Protein AF-A0A2T2W0K8-F1 (afdb_monomer_lite)

Structure (mmCIF, N/CA/C/O backbone):
data_AF-A0A2T2W0K8-F1
#
_entry.id   AF-A0A2T2W0K8-F1
#
loop_
_atom_site.group_PDB
_atom_site.id
_atom_site.type_symbol
_atom_site.label_atom_id
_atom_site.label_alt_id
_atom_site.label_comp_id
_atom_site.label_asym_id
_atom_site.label_entity_id
_atom_site.label_seq_id
_atom_site.pdbx_PDB_ins_code
_atom_site.Cartn_x
_atom_site.Cartn_y
_atom_site.Cartn_z
_atom_site.occupancy
_atom_site.B_iso_or_equiv
_atom_site.auth_seq_id
_atom_site.auth_comp_id
_atom_site.auth_asym_id
_atom_site.auth_atom_id
_atom_site.pdbx_PDB_model_num
ATOM 1 N N . VAL A 1 1 ? -4.460 -2.457 -20.110 1.00 76.12 1 VAL A N 1
ATOM 2 C CA . VAL A 1 1 ? -5.382 -1.630 -20.924 1.00 76.12 1 VAL A CA 1
ATOM 3 C C . VAL A 1 1 ? -5.832 -0.444 -20.090 1.00 76.12 1 VAL A C 1
ATOM 5 O O . VAL A 1 1 ? -6.331 -0.658 -18.988 1.00 76.12 1 VAL A O 1
ATOM 8 N N . SER A 1 2 ? -5.604 0.774 -20.576 1.00 80.62 2 SER A N 1
ATOM 9 C CA . SER A 1 2 ? -6.011 2.008 -19.899 1.00 80.62 2 SER A CA 1
ATOM 10 C C . SER A 1 2 ? -7.105 2.699 -20.712 1.00 80.62 2 SER A C 1
ATOM 12 O O . SER A 1 2 ? -6.987 2.799 -21.933 1.00 80.62 2 SER A O 1
ATOM 14 N N . LEU A 1 3 ? -8.179 3.135 -20.053 1.00 77.38 3 LEU A N 1
ATOM 15 C CA . LEU A 1 3 ? -9.328 3.759 -20.712 1.00 77.38 3 LEU A CA 1
ATOM 16 C C . LEU A 1 3 ? -8.949 5.098 -21.348 1.00 77.38 3 LEU A C 1
ATOM 18 O O . LEU A 1 3 ? -9.445 5.407 -22.427 1.00 77.38 3 LEU A O 1
ATOM 22 N N . ILE A 1 4 ? -8.034 5.859 -20.738 1.00 84.06 4 ILE A N 1
ATOM 23 C CA . ILE A 1 4 ? -7.528 7.102 -21.337 1.00 84.06 4 ILE A CA 1
ATOM 24 C C . ILE A 1 4 ? -6.695 6.833 -22.595 1.00 84.06 4 ILE A C 1
ATOM 26 O O . ILE A 1 4 ? -6.735 7.616 -23.534 1.00 84.06 4 ILE A O 1
ATOM 30 N N . ALA A 1 5 ? -5.982 5.706 -22.653 1.00 82.38 5 ALA A N 1
ATOM 31 C CA . ALA A 1 5 ? -5.220 5.330 -23.842 1.00 82.38 5 ALA A CA 1
ATOM 32 C C . ALA A 1 5 ? -6.137 4.887 -24.994 1.00 82.38 5 ALA A C 1
ATOM 34 O O . ALA A 1 5 ? -5.804 5.098 -26.154 1.00 82.38 5 ALA A O 1
ATOM 35 N N . LEU A 1 6 ? -7.292 4.289 -24.679 1.00 84.38 6 LEU A N 1
ATOM 36 C CA . LEU A 1 6 ? -8.265 3.845 -25.679 1.00 84.38 6 LEU A CA 1
ATOM 37 C C . LEU A 1 6 ? -9.185 4.972 -26.161 1.00 84.38 6 LEU A C 1
ATOM 39 O O . LEU A 1 6 ? -9.451 5.072 -27.354 1.00 84.38 6 LEU A O 1
ATOM 43 N N . TRP A 1 7 ? -9.697 5.793 -25.240 1.00 84.00 7 TRP A N 1
ATOM 44 C CA . TRP A 1 7 ? -10.782 6.754 -25.494 1.00 84.00 7 TRP A CA 1
ATOM 45 C C . TRP A 1 7 ? -10.419 8.201 -25.126 1.00 84.00 7 TRP A C 1
ATOM 47 O O . TRP A 1 7 ? -11.298 9.063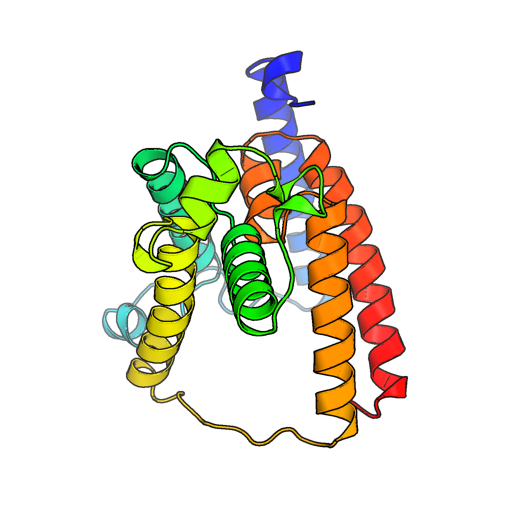 -25.044 1.00 84.00 7 TRP A O 1
ATOM 57 N N . GLY A 1 8 ? -9.139 8.487 -24.873 1.00 89.12 8 GLY A N 1
ATOM 58 C CA . GLY A 1 8 ? -8.662 9.820 -24.510 1.00 89.12 8 GLY A CA 1
ATOM 59 C C . GLY A 1 8 ? -9.388 10.381 -23.286 1.00 89.12 8 GLY A C 1
ATOM 60 O O . GLY A 1 8 ? -9.728 9.667 -22.338 1.00 89.12 8 GLY A O 1
ATOM 61 N N . TRP A 1 9 ? -9.703 11.674 -23.334 1.00 87.75 9 TRP A N 1
ATOM 62 C CA . TRP A 1 9 ? -10.477 12.356 -22.294 1.00 87.75 9 TRP A CA 1
ATOM 63 C C . TRP A 1 9 ? -11.878 11.767 -22.079 1.00 87.75 9 TRP A C 1
ATOM 65 O O . TRP A 1 9 ? -12.399 11.858 -20.970 1.00 87.75 9 TRP A O 1
ATOM 75 N N . GLY A 1 10 ? -12.462 11.105 -23.085 1.00 87.19 10 GLY A N 1
ATOM 76 C CA . GLY A 1 10 ? -13.730 10.387 -22.940 1.00 87.19 10 GLY A CA 1
ATOM 77 C C . GLY A 1 10 ? -13.626 9.214 -21.961 1.00 87.19 10 GLY A C 1
ATOM 78 O O . GLY A 1 10 ? -14.511 9.023 -21.129 1.00 87.19 10 GLY A O 1
ATOM 79 N N . GLY A 1 11 ? -12.505 8.485 -21.981 1.00 85.88 11 GLY A N 1
ATOM 80 C CA . GLY A 1 11 ? -12.226 7.416 -21.018 1.00 85.88 11 GLY A CA 1
ATOM 81 C C . GLY A 1 11 ? -12.035 7.938 -19.591 1.00 85.88 11 GLY A C 1
ATOM 82 O O . GLY A 1 11 ? -12.551 7.351 -18.639 1.00 85.88 11 GLY A O 1
ATOM 83 N N . ALA A 1 12 ? -11.357 9.079 -19.441 1.00 86.69 12 ALA A N 1
ATOM 84 C CA . ALA A 1 12 ? -11.200 9.741 -18.146 1.00 86.69 12 ALA A CA 1
ATOM 85 C C . ALA A 1 12 ? -12.543 10.256 -17.594 1.00 86.69 12 ALA A C 1
ATOM 87 O O . ALA A 1 12 ? -12.863 10.014 -16.430 1.00 86.69 12 ALA A O 1
ATOM 88 N N . ALA A 1 13 ? -13.358 10.905 -18.432 1.00 89.56 13 ALA A N 1
ATOM 89 C CA . ALA A 1 13 ? -14.683 11.394 -18.054 1.00 89.56 13 ALA A CA 1
ATOM 90 C C . ALA A 1 13 ? -15.626 10.247 -17.664 1.00 89.56 13 ALA A C 1
ATOM 92 O O . ALA A 1 13 ? -16.308 10.341 -16.644 1.00 89.56 13 ALA A O 1
ATOM 93 N N . LEU A 1 14 ? -15.614 9.141 -18.418 1.00 89.94 14 LEU A N 1
ATOM 94 C CA . LEU A 1 14 ? -16.372 7.938 -18.077 1.00 89.94 14 LEU A CA 1
ATOM 95 C C . LEU A 1 14 ? -15.977 7.411 -16.698 1.00 89.94 14 LEU A C 1
ATOM 97 O O . LEU A 1 14 ? -16.847 7.122 -15.879 1.00 89.94 14 LEU A O 1
ATOM 101 N N . GLN A 1 15 ? -14.677 7.312 -16.420 1.00 91.31 15 GLN A N 1
ATOM 102 C CA . GLN A 1 15 ? -14.221 6.840 -15.122 1.00 91.31 15 GLN A CA 1
ATOM 103 C C . GLN A 1 15 ? -14.644 7.775 -13.985 1.00 91.31 15 GLN A C 1
ATOM 105 O O . GLN A 1 15 ? -15.113 7.298 -12.953 1.00 91.31 15 GLN A O 1
ATOM 110 N N . LEU A 1 16 ? -14.485 9.089 -14.152 1.00 90.50 16 LEU A N 1
ATOM 111 C CA . LEU A 1 16 ? -14.917 10.060 -13.145 1.00 90.50 16 LEU A CA 1
ATOM 112 C C . LEU A 1 16 ? -16.431 9.988 -12.916 1.00 90.50 16 LEU A C 1
ATOM 114 O O . LEU A 1 16 ? -16.875 10.026 -11.770 1.00 90.50 16 LEU A O 1
ATOM 118 N N . GLY A 1 17 ? -17.212 9.810 -13.984 1.00 92.56 17 GLY A N 1
ATOM 119 C CA . GLY A 1 17 ? -18.652 9.573 -13.907 1.00 92.56 17 GLY A CA 1
ATOM 120 C C . GLY A 1 17 ? -18.991 8.299 -13.132 1.00 92.56 17 GLY A C 1
ATOM 121 O O . GLY A 1 17 ? -19.810 8.343 -12.218 1.00 92.56 17 GLY A O 1
ATOM 122 N N . LEU A 1 18 ? -18.320 7.182 -13.429 1.00 92.00 18 LEU A N 1
ATOM 123 C CA . LEU A 1 18 ? -18.493 5.914 -12.711 1.00 92.00 18 LEU A CA 1
ATOM 124 C C . LEU A 1 18 ? -18.132 6.040 -11.227 1.00 92.00 18 LEU A C 1
ATOM 126 O O . LEU A 1 18 ? -18.903 5.602 -10.376 1.00 92.00 18 LEU A O 1
ATOM 130 N N . LEU A 1 19 ? -17.003 6.672 -10.900 1.00 91.62 19 LEU A N 1
ATOM 131 C CA . LEU A 1 19 ? -16.598 6.928 -9.515 1.00 91.62 19 LEU A CA 1
ATOM 132 C C . LEU A 1 19 ? -17.596 7.839 -8.793 1.00 91.62 19 LEU A C 1
ATOM 134 O O . LEU A 1 19 ? -17.932 7.575 -7.641 1.00 91.62 19 LEU A O 1
ATOM 138 N N . GLY A 1 20 ? -18.106 8.870 -9.469 1.00 92.50 20 GLY A N 1
ATOM 139 C CA . GLY A 1 20 ? -19.139 9.757 -8.937 1.00 92.50 20 GLY A CA 1
ATOM 140 C C . GLY A 1 20 ? -20.445 9.018 -8.648 1.00 92.50 20 GLY A C 1
ATOM 141 O O . GLY A 1 20 ? -20.999 9.151 -7.559 1.00 92.50 20 GLY A O 1
ATOM 142 N N . LEU A 1 21 ? -20.912 8.182 -9.580 1.00 94.50 21 LEU A N 1
ATOM 143 C CA . LEU A 1 21 ? -22.115 7.363 -9.409 1.00 94.50 21 LEU A CA 1
ATOM 144 C C . LEU A 1 21 ? -21.957 6.334 -8.287 1.00 94.50 21 LEU A C 1
ATOM 146 O O . LEU A 1 21 ? -22.847 6.212 -7.446 1.00 94.50 21 LEU A O 1
ATOM 150 N N . LEU A 1 22 ? -20.821 5.633 -8.237 1.00 92.50 22 LEU A N 1
ATOM 151 C CA . LEU A 1 22 ? -20.506 4.697 -7.157 1.00 92.50 22 LEU A CA 1
ATOM 152 C C . LEU A 1 22 ? -20.438 5.417 -5.810 1.00 92.50 22 LEU A C 1
ATOM 154 O O . LEU A 1 22 ? -21.045 4.960 -4.847 1.00 92.50 22 LEU A O 1
ATOM 158 N N . GLY A 1 23 ? -19.765 6.567 -5.747 1.00 89.81 23 GLY A N 1
ATOM 159 C CA . GLY A 1 23 ? -19.675 7.387 -4.541 1.00 89.81 23 GLY A CA 1
ATOM 160 C C . GLY A 1 23 ? -21.045 7.852 -4.047 1.00 89.81 23 GLY A C 1
ATOM 161 O O . GLY A 1 23 ? -21.354 7.699 -2.868 1.00 89.81 23 GLY A O 1
ATOM 162 N N . LEU A 1 24 ? -21.904 8.347 -4.943 1.00 91.00 24 LEU A N 1
ATOM 163 C CA . LEU A 1 24 ? -23.276 8.749 -4.614 1.00 91.00 24 LEU A CA 1
ATOM 164 C C . LEU A 1 24 ? -24.139 7.562 -4.175 1.00 91.00 24 LEU A C 1
ATOM 166 O O . LEU A 1 24 ? -24.915 7.688 -3.228 1.00 91.00 24 LEU A O 1
ATOM 170 N N . GLY A 1 25 ? -24.010 6.420 -4.852 1.00 92.69 25 GLY A N 1
ATOM 171 C CA . GLY A 1 25 ? -24.722 5.190 -4.513 1.00 92.69 25 GLY A CA 1
ATOM 172 C C . GLY A 1 25 ? -24.338 4.677 -3.128 1.00 92.69 25 GLY A C 1
ATOM 173 O O . GLY A 1 25 ? -25.214 4.451 -2.295 1.00 92.69 25 GLY A O 1
ATOM 174 N N . LEU A 1 26 ? -23.036 4.578 -2.851 1.00 90.44 26 LEU A N 1
ATOM 175 C CA . LEU A 1 26 ? -22.504 4.186 -1.544 1.00 90.44 26 LEU A CA 1
ATOM 176 C C . LEU A 1 26 ? -22.904 5.181 -0.452 1.00 90.44 26 LEU A C 1
ATOM 178 O O . LEU A 1 26 ? -23.312 4.767 0.629 1.00 90.44 26 LEU A O 1
ATOM 182 N N . TRP A 1 27 ? -22.858 6.483 -0.738 1.00 87.38 27 TRP A N 1
ATOM 183 C CA . TRP A 1 27 ? -23.280 7.516 0.206 1.00 87.38 27 TRP A CA 1
ATOM 184 C C . TRP A 1 27 ? -24.774 7.423 0.544 1.00 87.38 27 TRP A C 1
ATOM 186 O O . TRP A 1 27 ? -25.149 7.462 1.719 1.00 87.38 27 TRP A O 1
ATOM 196 N N . ARG A 1 28 ? -25.642 7.238 -0.458 1.00 90.75 28 ARG A N 1
ATOM 197 C CA . ARG A 1 28 ? -27.082 7.028 -0.233 1.00 90.75 28 ARG A CA 1
ATOM 198 C C . ARG A 1 28 ? -27.361 5.739 0.526 1.00 90.75 28 ARG A C 1
ATOM 200 O O . ARG A 1 28 ? -28.180 5.731 1.437 1.00 90.75 28 ARG A O 1
ATOM 207 N N . TRP A 1 29 ? -26.669 4.660 0.178 1.00 90.56 29 TRP A N 1
ATOM 208 C CA . TRP A 1 29 ? -26.843 3.383 0.856 1.00 90.56 29 TRP A CA 1
ATOM 209 C C . TRP A 1 29 ? -26.398 3.454 2.319 1.00 90.56 29 TRP A C 1
ATOM 211 O O . TRP A 1 29 ? -27.124 3.010 3.206 1.00 90.56 29 TRP A O 1
ATOM 221 N N . GLN A 1 30 ? -25.254 4.083 2.593 1.00 88.75 30 GLN A N 1
ATOM 222 C CA . GLN A 1 30 ? -24.761 4.258 3.954 1.00 88.75 30 GLN A CA 1
ATOM 223 C C . GLN A 1 30 ? -25.686 5.142 4.790 1.00 88.75 30 GLN A C 1
ATOM 225 O O . GLN A 1 30 ? -26.005 4.774 5.917 1.00 88.75 30 GLN A O 1
ATOM 230 N N . THR A 1 31 ? -26.157 6.263 4.238 1.00 86.75 31 THR A N 1
ATOM 231 C CA . THR A 1 31 ? -27.096 7.147 4.949 1.00 86.75 31 THR A CA 1
ATOM 232 C C . THR A 1 31 ? -28.439 6.474 5.218 1.00 86.75 31 THR A C 1
ATOM 234 O O . THR A 1 31 ? -29.026 6.714 6.270 1.00 86.75 31 THR A O 1
ATOM 237 N N . TYR A 1 32 ? -28.890 5.589 4.326 1.00 90.38 32 TYR A N 1
ATOM 238 C CA . TYR A 1 32 ? -30.106 4.802 4.513 1.00 90.38 32 TYR A CA 1
ATOM 239 C C . TYR A 1 32 ? -29.969 3.715 5.592 1.00 90.38 32 TYR A C 1
ATOM 241 O O . TYR A 1 32 ? -30.856 3.583 6.430 1.00 90.38 32 TYR A O 1
ATOM 249 N N . VAL A 1 33 ? -28.877 2.940 5.590 1.00 91.19 33 VAL A N 1
ATOM 250 C CA . VAL A 1 33 ? -28.709 1.794 6.509 1.00 91.19 33 VAL A CA 1
ATOM 251 C C . VAL A 1 33 ? -28.166 2.211 7.877 1.00 91.19 33 VAL A C 1
ATOM 253 O O . VAL A 1 33 ? -28.616 1.702 8.899 1.00 91.19 33 VAL A O 1
ATOM 256 N N . TRP A 1 34 ? -27.188 3.118 7.902 1.00 84.62 34 TRP A N 1
ATOM 257 C CA . TRP A 1 34 ? -26.390 3.436 9.093 1.00 84.62 34 TRP A CA 1
ATOM 258 C C . TRP A 1 34 ? -26.514 4.898 9.539 1.00 84.62 34 TRP A C 1
ATOM 260 O O . TRP A 1 34 ? -25.913 5.287 10.540 1.00 84.62 34 TRP A O 1
ATOM 270 N N . GLY A 1 35 ? -27.279 5.719 8.814 1.00 84.88 35 GLY A N 1
ATOM 271 C CA . GLY A 1 35 ? -27.368 7.156 9.058 1.00 84.88 35 GLY A CA 1
ATOM 272 C C . GLY A 1 35 ? -26.157 7.942 8.538 1.00 84.88 35 GLY A C 1
ATOM 273 O O . GLY A 1 35 ? -25.272 7.419 7.857 1.00 84.88 35 GLY A O 1
ATOM 274 N N . MET A 1 36 ? -26.137 9.248 8.818 1.00 75.69 36 MET A N 1
ATOM 275 C CA . MET A 1 36 ? -25.072 10.147 8.359 1.00 75.69 36 MET A CA 1
ATOM 276 C C . MET A 1 36 ? -23.705 9.740 8.934 1.00 75.69 36 MET A C 1
ATOM 278 O O . MET A 1 36 ? -23.563 9.686 10.157 1.00 75.69 36 MET A O 1
ATOM 282 N N . PRO A 1 37 ? -22.677 9.516 8.092 1.00 70.31 37 PRO A N 1
ATOM 283 C CA . PRO A 1 37 ? -21.353 9.153 8.581 1.00 70.31 37 PRO A CA 1
ATOM 284 C C . PRO A 1 37 ? -20.750 10.295 9.404 1.00 70.31 37 PRO A C 1
ATOM 286 O O . PRO A 1 37 ? -20.620 11.426 8.925 1.00 70.31 37 PRO A O 1
ATOM 289 N N . SER A 1 38 ? -20.338 10.002 10.634 1.00 68.50 38 SER A N 1
ATOM 290 C CA . SER A 1 38 ? -19.564 10.940 11.441 1.00 68.50 38 SER A CA 1
ATOM 291 C C . SER A 1 38 ? -18.152 11.091 10.852 1.00 68.50 38 SER A C 1
ATOM 293 O O . SER A 1 38 ? -17.503 10.114 10.491 1.00 68.50 38 SER A O 1
ATOM 295 N N . GLY A 1 39 ? -17.660 12.328 10.718 1.00 69.25 39 GLY A N 1
ATOM 296 C CA . GLY A 1 39 ? -16.266 12.582 10.317 1.00 69.25 39 GLY A CA 1
ATOM 297 C C . GLY A 1 39 ? -15.970 12.737 8.817 1.00 69.25 39 GLY A C 1
ATOM 298 O O . GLY A 1 39 ? -14.799 12.836 8.452 1.00 69.25 39 GLY A O 1
ATOM 299 N N . LEU A 1 40 ? -16.985 12.812 7.944 1.00 70.19 40 LEU A N 1
ATOM 300 C CA . LEU A 1 40 ? -16.783 13.076 6.505 1.00 70.19 40 LEU A CA 1
ATOM 301 C C . LEU A 1 40 ? -16.094 14.421 6.246 1.00 70.19 40 LEU A C 1
ATOM 303 O O . LEU A 1 40 ? -15.082 14.483 5.554 1.00 70.19 40 LEU A O 1
ATOM 307 N N . ILE A 1 41 ? -16.644 15.488 6.824 1.00 68.75 41 ILE A N 1
ATOM 308 C CA . ILE A 1 41 ? -16.117 16.848 6.736 1.00 68.75 41 ILE A CA 1
ATOM 309 C C . ILE A 1 41 ? -16.062 17.380 8.164 1.00 68.75 41 ILE A C 1
ATOM 311 O O . ILE A 1 41 ? -17.077 17.766 8.741 1.00 68.75 41 ILE A O 1
ATOM 315 N N . GLN A 1 42 ? -14.871 17.360 8.755 1.00 71.44 42 GLN A N 1
ATOM 316 C CA . GLN A 1 42 ? -14.590 18.049 10.012 1.00 71.44 42 GLN A CA 1
ATOM 317 C C . GLN A 1 42 ? -13.743 19.274 9.695 1.00 71.44 42 GLN A C 1
ATOM 319 O O . GLN A 1 42 ? -12.794 19.186 8.916 1.00 71.44 42 GLN A O 1
ATOM 324 N N . ARG A 1 43 ? -14.087 20.425 10.282 1.00 71.88 43 ARG A N 1
ATOM 325 C CA . ARG A 1 43 ? -13.256 21.625 10.152 1.00 71.88 43 ARG A CA 1
ATOM 326 C C . ARG A 1 43 ? -11.952 21.381 10.916 1.00 71.88 43 ARG A C 1
ATOM 328 O O . ARG A 1 43 ? -12.019 21.180 12.131 1.00 71.88 43 ARG A O 1
ATOM 335 N N . PRO A 1 44 ? -10.787 21.381 10.245 1.00 71.44 44 PRO A N 1
ATOM 336 C CA . PRO A 1 44 ? -9.530 21.156 10.933 1.00 71.44 44 PRO A CA 1
ATOM 337 C C . PRO A 1 44 ? -9.290 22.304 11.917 1.00 71.44 44 PRO A C 1
ATOM 339 O O . PRO A 1 44 ? -9.292 23.478 11.559 1.00 71.44 44 PRO A O 1
ATOM 342 N N . THR A 1 45 ? -9.102 21.955 13.182 1.00 79.44 45 THR A N 1
ATOM 343 C CA . THR A 1 45 ? -8.559 22.847 14.212 1.00 79.44 45 THR A CA 1
ATOM 344 C C . THR A 1 45 ? -7.034 22.711 14.231 1.00 79.44 45 THR A C 1
ATOM 346 O O . THR A 1 45 ? -6.519 21.631 13.934 1.00 79.44 45 THR A O 1
ATOM 349 N N . TRP A 1 46 ? -6.297 23.742 14.662 1.00 76.94 46 TRP A N 1
ATOM 350 C CA . TRP A 1 46 ? -4.834 23.683 14.833 1.00 76.94 46 TRP A CA 1
ATOM 351 C C . TRP A 1 46 ? -4.362 22.442 15.601 1.00 76.94 46 TRP A C 1
ATOM 353 O O . TRP A 1 46 ? -3.412 21.788 15.192 1.00 76.94 46 TRP A O 1
ATOM 363 N N . ARG A 1 47 ? -5.079 22.051 16.664 1.00 76.06 47 ARG A N 1
ATOM 364 C CA . ARG A 1 47 ? -4.795 20.812 17.406 1.00 76.06 47 ARG A CA 1
ATOM 365 C C . ARG A 1 47 ? -5.073 19.548 16.586 1.00 76.06 47 ARG A C 1
ATOM 367 O O . ARG A 1 47 ? -4.275 18.624 16.619 1.00 76.06 47 ARG A O 1
ATOM 374 N N . SER A 1 48 ? -6.156 19.504 15.812 1.00 75.81 48 SER A N 1
ATOM 375 C CA . SER A 1 48 ? -6.498 18.319 15.006 1.00 75.81 48 SER A CA 1
ATOM 376 C C . SER A 1 48 ? -5.498 18.044 13.880 1.00 75.81 48 SER A C 1
ATOM 378 O O . SER A 1 48 ? -5.327 16.890 13.503 1.00 75.81 48 SER A O 1
ATOM 380 N N . LEU A 1 49 ? -4.794 19.074 13.385 1.00 75.12 49 LEU A N 1
ATOM 381 C CA . LEU A 1 49 ? -3.732 18.897 12.390 1.00 75.12 49 LEU A CA 1
ATOM 382 C C . LEU A 1 49 ? -2.583 18.041 12.938 1.00 75.12 49 LEU A C 1
ATOM 384 O O . LEU A 1 49 ? -2.065 17.205 12.209 1.00 75.12 49 LEU A O 1
ATOM 388 N N . PHE A 1 50 ? -2.237 18.194 14.219 1.00 76.00 50 PHE A N 1
ATOM 389 C CA . PHE A 1 50 ? -1.141 17.450 14.849 1.00 76.00 50 PHE A CA 1
ATOM 390 C C . PHE A 1 50 ? -1.595 16.181 15.584 1.00 76.00 50 PHE A C 1
ATOM 392 O O . PHE A 1 50 ? -0.876 15.189 15.570 1.00 76.00 50 PHE A O 1
ATOM 399 N N . TYR A 1 51 ? -2.777 16.193 16.209 1.00 75.12 51 TYR A N 1
ATOM 400 C CA . TYR A 1 51 ? -3.225 15.125 17.118 1.00 75.12 51 TYR A CA 1
ATOM 401 C C . TYR A 1 51 ? -4.375 14.261 16.573 1.00 75.12 51 TYR A C 1
ATOM 403 O O . TYR A 1 51 ? -4.714 13.245 17.175 1.00 75.12 51 TYR A O 1
ATOM 411 N N . GLY A 1 52 ? -4.983 14.634 15.443 1.00 72.81 52 GLY A N 1
ATOM 412 C CA . GLY A 1 52 ? -6.164 13.950 14.909 1.00 72.81 52 GLY A CA 1
ATOM 413 C C . GLY A 1 52 ? -7.448 14.183 15.728 1.00 72.81 52 GLY A C 1
ATOM 414 O O . GLY A 1 52 ? -7.448 14.984 16.667 1.00 72.81 52 GLY A O 1
ATOM 415 N N . PRO A 1 53 ? -8.566 13.518 15.372 1.00 74.12 53 PRO A N 1
ATOM 416 C CA . PRO A 1 53 ? -8.763 12.716 14.162 1.00 74.12 53 PRO A CA 1
ATOM 417 C C . PRO A 1 53 ? -8.884 13.599 12.909 1.00 74.12 53 PRO A C 1
ATOM 419 O O . PRO A 1 53 ? -9.435 14.697 12.953 1.00 74.12 53 PRO A O 1
ATOM 422 N N . TRP A 1 54 ? -8.345 13.130 11.782 1.00 81.75 54 TRP A N 1
ATOM 423 C CA . TRP A 1 54 ? -8.511 13.802 10.490 1.00 81.75 54 TRP A CA 1
ATOM 424 C C . TRP A 1 54 ? -9.812 13.356 9.826 1.00 81.75 54 TRP A C 1
ATOM 426 O O . TRP A 1 54 ? -10.227 12.205 9.965 1.00 81.75 54 TRP A O 1
ATOM 436 N N . SER A 1 55 ? -10.440 14.260 9.071 1.00 85.75 55 SER A N 1
ATOM 437 C CA . SER A 1 55 ? -11.609 13.902 8.267 1.00 85.75 55 SER A CA 1
ATOM 438 C C . SER A 1 55 ? -11.232 12.929 7.147 1.00 85.75 55 SER A C 1
ATOM 440 O O . SER A 1 55 ? -10.095 12.939 6.659 1.00 85.75 55 SER A O 1
ATOM 442 N N . LEU A 1 56 ? -12.196 12.123 6.692 1.00 83.81 56 LEU A N 1
ATOM 443 C CA . LEU A 1 56 ? -11.983 11.192 5.576 1.00 83.81 56 LEU A CA 1
ATOM 444 C C . LEU A 1 56 ? -11.512 11.918 4.308 1.00 83.81 56 LEU A C 1
ATOM 446 O O . LEU A 1 56 ? -10.624 11.433 3.609 1.00 83.81 56 LEU A O 1
ATOM 450 N N . VAL A 1 57 ? -12.058 13.110 4.047 1.00 85.94 57 VAL A N 1
ATOM 451 C CA . VAL A 1 57 ? -11.663 13.946 2.906 1.00 85.94 57 VAL A CA 1
ATOM 452 C C . VAL A 1 57 ? -10.214 14.411 3.045 1.00 85.94 57 VAL A C 1
ATOM 454 O O . VAL A 1 57 ? -9.456 14.329 2.083 1.00 85.94 57 VAL A O 1
ATOM 457 N N . THR A 1 58 ? -9.797 14.846 4.237 1.00 86.69 58 THR A N 1
ATOM 458 C CA . THR A 1 58 ? -8.404 15.251 4.489 1.00 86.69 58 THR A CA 1
ATOM 459 C C . THR A 1 58 ? -7.441 14.090 4.246 1.00 86.69 58 THR A C 1
ATOM 461 O O . THR A 1 58 ? -6.427 14.276 3.576 1.00 86.69 58 THR A O 1
ATOM 464 N N . GLY A 1 59 ? -7.775 12.887 4.725 1.00 88.62 59 GLY A N 1
ATOM 465 C CA . GLY A 1 59 ? -6.981 11.683 4.474 1.00 88.62 59 GLY A CA 1
ATOM 466 C C . GLY A 1 59 ? -6.889 11.335 2.984 1.00 88.62 59 GLY A C 1
ATOM 467 O O . GLY A 1 59 ? -5.795 11.096 2.477 1.00 88.62 59 GLY A O 1
ATOM 468 N N . ALA A 1 60 ? -8.013 11.375 2.262 1.00 88.50 60 ALA A N 1
ATOM 469 C CA . ALA A 1 60 ? -8.047 11.110 0.823 1.00 88.50 60 ALA A CA 1
ATOM 470 C C . ALA A 1 60 ? -7.211 12.125 0.022 1.00 88.50 60 ALA A C 1
ATOM 472 O O . ALA A 1 60 ? -6.420 11.733 -0.836 1.00 88.50 60 ALA A O 1
ATOM 473 N N . MET A 1 61 ? -7.334 13.417 0.340 1.00 90.31 61 MET A N 1
ATOM 474 C CA . MET A 1 61 ? -6.550 14.482 -0.292 1.00 90.31 61 MET A CA 1
ATOM 475 C C . MET A 1 61 ? -5.055 14.345 0.005 1.00 90.31 61 MET A C 1
ATOM 477 O O . MET A 1 61 ? -4.239 14.504 -0.901 1.00 90.31 61 MET A O 1
ATOM 481 N N . ALA A 1 62 ? -4.684 14.006 1.244 1.00 90.56 62 ALA A N 1
ATOM 482 C CA . ALA A 1 62 ? -3.292 13.768 1.613 1.00 90.56 62 ALA A CA 1
ATOM 483 C C . ALA A 1 62 ? -2.699 12.575 0.845 1.00 90.56 62 ALA A C 1
ATOM 485 O O . ALA A 1 62 ? -1.607 12.690 0.295 1.00 90.56 62 ALA A O 1
ATOM 486 N N . LEU A 1 63 ? -3.428 11.458 0.738 1.00 90.31 63 LEU A N 1
ATOM 487 C CA . LEU A 1 63 ? -2.995 10.296 -0.049 1.00 90.31 63 LEU A CA 1
ATOM 488 C C . LEU A 1 63 ? -2.857 10.622 -1.543 1.00 90.31 63 LEU A C 1
ATOM 490 O O . LEU A 1 63 ? -1.880 10.209 -2.168 1.00 90.31 63 LEU A O 1
ATOM 494 N N . ALA A 1 64 ? -3.795 11.385 -2.111 1.00 91.44 64 ALA A N 1
ATOM 495 C CA . ALA A 1 64 ? -3.730 11.828 -3.503 1.00 91.44 64 ALA A CA 1
ATOM 496 C C . ALA A 1 64 ? -2.515 12.730 -3.762 1.00 91.44 64 ALA A C 1
ATOM 498 O O . ALA A 1 64 ? -1.784 12.516 -4.734 1.00 91.44 64 ALA A O 1
ATOM 499 N N . LEU A 1 65 ? -2.264 13.691 -2.869 1.00 93.12 65 LEU A N 1
ATOM 500 C CA . LEU A 1 65 ? -1.091 14.556 -2.935 1.00 93.12 65 LEU A CA 1
ATOM 501 C C . LEU A 1 65 ? 0.200 13.739 -2.836 1.00 93.12 65 LEU A C 1
ATOM 503 O O . LEU A 1 65 ? 1.067 13.873 -3.694 1.00 93.12 65 LEU A O 1
ATOM 507 N N . LEU A 1 66 ? 0.310 12.855 -1.841 1.00 91.50 66 LEU A N 1
ATOM 508 C CA . LEU A 1 66 ? 1.493 12.016 -1.644 1.00 91.50 66 LEU A CA 1
ATOM 509 C C . LEU A 1 66 ? 1.765 11.121 -2.853 1.00 91.50 66 LEU A C 1
ATOM 511 O O . LEU A 1 66 ? 2.887 11.104 -3.340 1.00 91.50 66 LEU A O 1
ATOM 515 N N . ASN A 1 67 ? 0.752 10.446 -3.398 1.00 91.12 67 ASN A N 1
ATOM 516 C CA . ASN A 1 67 ? 0.933 9.628 -4.598 1.00 91.12 67 ASN A CA 1
ATOM 517 C C . ASN A 1 67 ? 1.338 10.462 -5.822 1.00 91.12 67 ASN A C 1
ATOM 519 O O . ASN A 1 67 ? 2.137 9.999 -6.633 1.00 91.12 67 ASN A O 1
ATOM 523 N N . THR A 1 68 ? 0.824 11.688 -5.951 1.00 90.31 68 THR A N 1
ATOM 524 C CA . THR A 1 68 ? 1.244 12.612 -7.016 1.00 90.31 68 THR A CA 1
ATOM 525 C C . THR A 1 68 ? 2.711 13.000 -6.847 1.00 90.31 68 THR A C 1
ATOM 527 O O . THR A 1 68 ? 3.474 12.937 -7.805 1.00 90.31 68 THR A O 1
ATOM 530 N N . LEU A 1 69 ? 3.137 13.328 -5.625 1.00 92.31 69 LEU A N 1
ATOM 531 C CA . LEU A 1 69 ? 4.539 13.616 -5.321 1.00 92.31 69 LEU A CA 1
ATOM 532 C C . LEU A 1 69 ? 5.436 12.402 -5.583 1.00 92.31 69 LEU A C 1
ATOM 534 O O . LEU A 1 69 ? 6.491 12.555 -6.190 1.00 92.31 69 LEU A O 1
ATOM 538 N N . THR A 1 70 ? 5.014 11.194 -5.199 1.00 90.56 70 THR A N 1
ATOM 539 C CA . THR A 1 70 ? 5.745 9.958 -5.509 1.00 90.56 70 THR A CA 1
ATOM 540 C C . THR A 1 70 ? 5.898 9.774 -7.012 1.00 90.56 70 THR A C 1
ATOM 542 O O . THR A 1 70 ? 6.996 9.475 -7.468 1.00 90.56 70 THR A O 1
ATOM 545 N N . LEU A 1 71 ? 4.839 10.002 -7.792 1.00 89.75 71 LEU A N 1
ATOM 546 C CA . LEU A 1 71 ? 4.907 9.906 -9.247 1.00 89.75 71 LEU A CA 1
ATOM 547 C C . LEU A 1 71 ? 5.899 10.917 -9.840 1.00 89.75 71 LEU A C 1
ATOM 549 O O . LEU A 1 71 ? 6.690 10.546 -10.703 1.00 89.75 71 LEU A O 1
ATOM 553 N N . LEU A 1 72 ? 5.884 12.164 -9.361 1.00 91.81 72 LEU A N 1
ATOM 554 C CA . LEU A 1 72 ? 6.781 13.223 -9.834 1.00 91.81 72 LEU A CA 1
ATOM 555 C C . LEU A 1 72 ? 8.249 12.969 -9.461 1.00 91.81 72 LEU A C 1
ATOM 557 O O . LEU A 1 72 ? 9.133 13.237 -10.268 1.00 91.81 72 LEU A O 1
ATOM 561 N N . LEU A 1 73 ? 8.510 12.460 -8.255 1.00 91.25 73 LEU A N 1
ATOM 562 C CA . LEU A 1 73 ? 9.870 12.252 -7.746 1.00 91.25 73 LEU A CA 1
ATOM 563 C C . LEU A 1 73 ? 10.475 10.915 -8.190 1.00 91.25 73 LEU A C 1
ATOM 565 O O . LEU A 1 73 ? 11.657 10.851 -8.509 1.00 91.25 73 LEU A O 1
ATOM 569 N N . ALA A 1 74 ? 9.684 9.841 -8.190 1.00 87.94 74 ALA A N 1
ATOM 570 C CA . ALA A 1 74 ? 10.150 8.484 -8.477 1.00 87.94 74 ALA A CA 1
ATOM 571 C C . ALA A 1 74 ? 9.881 8.037 -9.923 1.00 87.94 74 ALA A C 1
ATOM 573 O O . ALA A 1 74 ? 10.304 6.947 -10.308 1.00 87.94 74 ALA A O 1
ATOM 574 N N . GLY A 1 75 ? 9.126 8.815 -10.708 1.00 87.62 75 GLY A N 1
ATOM 575 C CA . GLY A 1 75 ? 8.737 8.472 -12.082 1.00 87.62 75 GLY A CA 1
ATOM 576 C C . GLY A 1 75 ? 7.756 7.299 -12.190 1.00 87.62 75 GLY A C 1
ATOM 577 O O . GLY A 1 75 ? 7.442 6.846 -13.288 1.00 87.62 75 GLY A O 1
ATOM 578 N N . ARG A 1 76 ? 7.269 6.782 -11.058 1.00 85.25 76 ARG A N 1
ATOM 579 C CA . ARG A 1 76 ? 6.360 5.636 -10.981 1.00 85.25 76 ARG A CA 1
ATOM 580 C C . ARG A 1 76 ? 5.341 5.823 -9.857 1.00 85.25 76 ARG A C 1
ATOM 582 O O . ARG A 1 76 ? 5.655 6.477 -8.861 1.00 85.25 76 ARG A O 1
ATOM 589 N N . PRO A 1 77 ? 4.129 5.262 -9.993 1.00 84.25 77 PRO A N 1
ATOM 590 C CA . PRO A 1 77 ? 3.117 5.339 -8.948 1.00 84.25 77 PRO A CA 1
ATOM 591 C C . PRO A 1 77 ? 3.573 4.662 -7.651 1.00 84.25 77 PRO A C 1
ATOM 593 O O . PRO A 1 77 ? 4.466 3.811 -7.647 1.00 84.25 77 PRO A O 1
ATOM 596 N N . TRP A 1 78 ? 2.925 5.025 -6.543 1.00 86.69 78 TRP A N 1
ATOM 597 C CA . TRP A 1 78 ? 3.226 4.466 -5.229 1.00 86.69 78 TRP A CA 1
ATOM 598 C C . TRP A 1 78 ? 3.043 2.941 -5.221 1.00 86.69 78 TRP A C 1
ATOM 600 O O . TRP A 1 78 ? 1.941 2.419 -5.370 1.00 86.69 78 TRP A O 1
ATOM 610 N N . GLY A 1 79 ? 4.134 2.211 -4.980 1.00 87.19 79 GLY A N 1
ATOM 611 C CA . GLY A 1 79 ? 4.125 0.767 -4.740 1.00 87.19 79 GLY A CA 1
ATOM 612 C C . GLY A 1 79 ? 4.875 0.393 -3.464 1.00 87.19 79 GLY A C 1
ATOM 613 O O . GLY A 1 79 ? 5.839 1.054 -3.109 1.00 87.19 79 GLY A O 1
ATOM 614 N N . VAL A 1 80 ? 4.435 -0.668 -2.785 1.00 90.00 80 VAL A N 1
ATOM 615 C CA . VAL A 1 80 ? 5.029 -1.158 -1.520 1.00 90.00 80 VAL A CA 1
ATOM 616 C C . VAL A 1 80 ? 5.649 -2.551 -1.690 1.00 90.00 80 VAL A C 1
ATOM 618 O O . VAL A 1 80 ? 6.676 -2.858 -1.087 1.00 90.00 80 VAL A O 1
ATOM 621 N N . THR A 1 81 ? 5.045 -3.388 -2.542 1.00 90.50 81 THR A N 1
ATOM 622 C CA . THR A 1 81 ? 5.372 -4.813 -2.708 1.00 90.50 81 THR A CA 1
ATOM 623 C C . THR A 1 81 ? 6.839 -5.056 -3.059 1.00 90.50 81 THR A C 1
ATOM 625 O O . THR A 1 81 ? 7.465 -5.920 -2.456 1.00 90.50 81 THR A O 1
ATOM 628 N N . TRP A 1 82 ? 7.403 -4.258 -3.974 1.00 90.62 82 TRP A N 1
ATOM 629 C CA . TRP A 1 82 ? 8.787 -4.421 -4.433 1.00 90.62 82 TRP A CA 1
ATOM 630 C C . TRP A 1 82 ? 9.810 -4.360 -3.294 1.00 90.62 82 TRP A C 1
ATOM 632 O O . TRP A 1 82 ? 10.715 -5.186 -3.240 1.00 90.62 82 TRP A O 1
ATOM 642 N N . GLY A 1 83 ? 9.633 -3.438 -2.343 1.00 92.50 83 GLY A N 1
ATOM 643 C CA . GLY A 1 83 ? 10.554 -3.297 -1.214 1.00 92.50 83 GLY A CA 1
ATOM 644 C C . GLY A 1 83 ? 10.597 -4.561 -0.355 1.00 92.50 83 GLY A C 1
ATOM 645 O O . GLY A 1 83 ? 11.675 -5.026 -0.000 1.00 92.50 83 GLY A O 1
ATOM 646 N N . PHE A 1 84 ? 9.439 -5.177 -0.095 1.00 91.62 84 PHE A N 1
ATOM 647 C CA . PHE A 1 84 ? 9.386 -6.448 0.631 1.00 91.62 84 PHE A CA 1
ATOM 648 C C . PHE A 1 84 ? 10.004 -7.594 -0.167 1.00 91.62 84 PHE A C 1
ATOM 650 O O . PHE A 1 84 ? 10.760 -8.374 0.404 1.00 91.62 84 PHE A O 1
ATOM 657 N N . THR A 1 85 ? 9.758 -7.663 -1.477 1.00 91.69 85 THR A N 1
ATOM 658 C CA . THR A 1 85 ? 10.408 -8.647 -2.352 1.00 91.69 85 THR A CA 1
ATOM 659 C C . THR A 1 85 ? 11.932 -8.528 -2.288 1.00 91.69 85 THR A C 1
ATOM 661 O O . THR A 1 85 ? 12.612 -9.536 -2.105 1.00 91.69 85 THR A O 1
ATOM 664 N N . LEU A 1 86 ? 12.473 -7.309 -2.381 1.00 93.56 86 LEU A N 1
ATOM 665 C CA . LEU A 1 86 ? 13.912 -7.056 -2.297 1.00 93.56 86 LEU A CA 1
ATOM 666 C C . LEU A 1 86 ? 14.484 -7.483 -0.939 1.00 93.56 86 LEU A C 1
ATOM 668 O O . LEU A 1 86 ? 15.532 -8.124 -0.883 1.00 93.56 86 LEU A O 1
ATOM 672 N N . TRP A 1 87 ? 13.799 -7.161 0.161 1.00 94.69 87 TRP A N 1
ATOM 673 C CA . TRP A 1 87 ? 14.242 -7.545 1.505 1.00 94.69 87 TRP A CA 1
ATOM 674 C C . TRP A 1 87 ? 14.218 -9.060 1.700 1.00 94.69 87 TRP A C 1
ATOM 676 O O . TRP A 1 87 ? 15.177 -9.624 2.226 1.00 94.69 87 TRP A O 1
ATOM 686 N N . SER A 1 88 ? 13.159 -9.729 1.240 1.00 92.12 88 SER A N 1
ATOM 687 C CA . SER A 1 88 ? 13.052 -11.188 1.281 1.00 92.12 88 SER A CA 1
ATOM 688 C C . SER A 1 88 ? 14.123 -11.865 0.426 1.00 92.12 88 SER A C 1
ATOM 690 O O . SER A 1 88 ? 14.724 -12.832 0.884 1.00 92.12 88 SER A O 1
ATOM 692 N N . ALA A 1 89 ? 14.415 -11.345 -0.769 1.00 92.62 89 ALA A N 1
ATOM 693 C CA . ALA A 1 89 ? 15.473 -11.869 -1.630 1.00 92.62 89 ALA A CA 1
ATOM 694 C C . ALA A 1 89 ? 16.855 -11.714 -0.987 1.00 92.62 89 ALA A C 1
ATOM 696 O O . ALA A 1 89 ? 17.612 -12.678 -0.925 1.00 92.62 89 ALA A O 1
ATOM 697 N N . LYS A 1 90 ? 17.160 -10.543 -0.414 1.00 94.25 90 LYS A N 1
ATOM 698 C CA . LYS A 1 90 ? 18.403 -10.330 0.343 1.00 94.25 90 LYS A CA 1
ATOM 699 C C . LYS A 1 90 ? 18.512 -11.290 1.525 1.00 94.25 90 LYS A C 1
ATOM 701 O O . LYS A 1 90 ? 19.546 -11.932 1.692 1.00 94.25 90 LYS A O 1
ATOM 706 N N . LEU A 1 91 ? 17.445 -11.450 2.307 1.00 94.69 91 LEU A N 1
ATOM 707 C CA . LEU A 1 91 ? 17.426 -12.416 3.405 1.00 94.69 91 LEU A CA 1
ATOM 708 C C . LEU A 1 91 ? 17.685 -13.843 2.901 1.00 94.69 91 LEU A C 1
ATOM 710 O O . LEU A 1 91 ? 18.493 -14.554 3.487 1.00 94.69 91 LEU A O 1
ATOM 714 N N . ALA A 1 92 ? 17.064 -14.244 1.791 1.00 94.19 92 ALA A N 1
ATOM 715 C CA . ALA A 1 92 ? 17.299 -15.549 1.183 1.00 94.19 92 ALA A CA 1
ATOM 716 C C . ALA A 1 92 ? 18.765 -15.721 0.749 1.00 94.19 92 ALA A C 1
ATOM 718 O O . ALA A 1 92 ? 19.351 -16.768 1.021 1.00 94.19 92 ALA A O 1
ATOM 719 N N . THR A 1 93 ? 19.391 -14.695 0.156 1.00 93.06 93 THR A N 1
ATOM 720 C CA . THR A 1 93 ? 20.822 -14.755 -0.198 1.00 93.06 93 THR A CA 1
ATOM 721 C C . THR A 1 93 ? 21.729 -14.916 1.019 1.00 93.06 93 THR A C 1
ATOM 723 O O . THR A 1 93 ? 22.669 -15.704 0.976 1.00 93.06 93 THR A O 1
ATOM 726 N N . LEU A 1 94 ? 21.408 -14.255 2.138 1.00 93.25 94 LEU A N 1
ATOM 727 C CA . LEU A 1 94 ? 22.134 -14.425 3.403 1.00 93.25 94 LEU A CA 1
ATOM 728 C C . LEU A 1 94 ? 21.981 -15.840 3.980 1.00 93.25 94 LEU A C 1
ATOM 730 O O . LEU A 1 94 ? 22.883 -16.328 4.654 1.00 93.25 94 LEU A O 1
ATOM 734 N N . LEU A 1 95 ? 20.861 -16.507 3.695 1.00 95.69 95 LEU A N 1
ATOM 735 C CA . LEU A 1 95 ? 20.603 -17.902 4.064 1.00 95.69 95 LEU A CA 1
ATOM 736 C C . LEU A 1 95 ? 21.185 -18.914 3.055 1.00 95.69 95 LEU A C 1
ATOM 738 O O . LEU A 1 95 ? 20.949 -20.112 3.195 1.00 95.69 95 LEU A O 1
ATOM 742 N N . GLY A 1 96 ? 21.947 -18.454 2.055 1.00 92.62 96 GLY A N 1
ATOM 743 C CA . GLY A 1 96 ? 22.650 -19.304 1.090 1.00 92.62 96 GLY A CA 1
ATOM 744 C C . GLY A 1 96 ? 21.902 -19.570 -0.220 1.00 92.62 96 GLY A C 1
ATOM 745 O O . GLY A 1 96 ? 22.357 -20.389 -1.018 1.00 92.62 96 GLY A O 1
ATOM 746 N N . TRP A 1 97 ? 20.772 -18.903 -0.480 1.00 94.56 97 TRP A N 1
ATOM 747 C CA . TRP A 1 97 ? 20.114 -18.988 -1.787 1.00 94.56 97 TRP A CA 1
ATOM 748 C C . TRP A 1 97 ? 20.924 -18.253 -2.863 1.00 94.56 97 TRP A C 1
ATOM 750 O O . TRP A 1 97 ? 21.364 -17.123 -2.659 1.00 94.56 97 TRP A O 1
ATOM 760 N N . ASN A 1 98 ? 21.084 -18.883 -4.029 1.00 90.38 98 ASN A N 1
ATOM 761 C CA . ASN A 1 98 ? 21.763 -18.283 -5.172 1.00 90.38 98 ASN A CA 1
ATOM 762 C C . ASN A 1 98 ? 20.749 -17.599 -6.117 1.00 90.38 98 ASN A C 1
ATOM 764 O O . ASN A 1 98 ? 19.949 -18.306 -6.736 1.00 90.38 98 ASN A O 1
ATOM 768 N N . PRO A 1 99 ? 20.802 -16.266 -6.304 1.00 88.50 99 PRO A N 1
ATOM 769 C CA . PRO A 1 99 ? 19.914 -15.532 -7.211 1.00 88.50 99 PRO A CA 1
ATOM 770 C C . PRO A 1 99 ? 19.958 -16.019 -8.660 1.00 88.50 99 PRO A C 1
ATOM 772 O O . PRO A 1 99 ? 18.938 -15.995 -9.343 1.00 88.50 99 PRO A O 1
ATOM 775 N N . THR A 1 100 ? 21.106 -16.525 -9.125 1.00 87.19 100 THR A N 1
ATOM 776 C CA . THR A 1 100 ? 21.253 -16.999 -10.511 1.00 87.19 100 THR A CA 1
ATOM 777 C C . THR A 1 100 ? 20.489 -18.292 -10.792 1.00 87.19 100 THR A C 1
ATOM 779 O O . THR A 1 100 ? 20.340 -18.674 -11.948 1.00 87.19 100 THR A O 1
ATOM 782 N N . SER A 1 101 ? 19.958 -18.951 -9.755 1.00 89.25 101 SER A N 1
ATOM 783 C CA . SER A 1 101 ? 19.069 -20.110 -9.904 1.00 89.25 101 SER A CA 1
ATOM 784 C C . SER A 1 101 ? 17.677 -19.754 -10.441 1.00 89.25 101 SER A C 1
ATOM 786 O O . SER A 1 101 ? 16.928 -20.650 -10.824 1.00 89.25 101 SER A O 1
ATOM 788 N N . SER A 1 102 ? 17.310 -18.468 -10.464 1.00 87.75 102 SER A N 1
ATOM 789 C CA . SER A 1 102 ? 16.015 -17.986 -10.941 1.00 87.75 102 SER A CA 1
ATOM 790 C C . SER A 1 102 ? 16.199 -17.020 -12.104 1.00 87.75 102 SER A C 1
ATOM 792 O O . SER A 1 102 ? 16.921 -16.039 -11.978 1.00 87.75 102 SER A O 1
ATOM 794 N N . GLU A 1 103 ? 15.469 -17.248 -13.197 1.00 90.38 103 GLU A N 1
ATOM 795 C CA . GLU A 1 103 ? 15.497 -16.401 -14.400 1.00 90.38 103 GLU A CA 1
ATOM 796 C C . GLU A 1 103 ? 15.168 -14.926 -14.113 1.00 90.38 103 GLU A C 1
ATOM 798 O O . GLU A 1 103 ? 15.732 -14.017 -14.718 1.00 90.38 103 GLU A O 1
ATOM 803 N N . PHE A 1 104 ? 14.268 -14.665 -13.161 1.00 89.75 104 PHE A N 1
ATOM 804 C CA . PHE A 1 104 ? 13.933 -13.298 -12.766 1.00 89.75 104 PHE A CA 1
ATOM 805 C C . PHE A 1 104 ? 15.107 -12.618 -12.052 1.00 89.75 104 PHE A C 1
ATOM 807 O O . PHE A 1 104 ? 15.439 -11.475 -12.344 1.00 89.75 104 PHE A O 1
ATOM 814 N N . TRP A 1 105 ? 15.757 -13.323 -11.126 1.00 91.19 105 TRP A N 1
ATOM 815 C CA . TRP A 1 105 ? 16.821 -12.762 -10.292 1.00 91.19 105 TRP A CA 1
ATOM 816 C C . TRP A 1 105 ? 18.208 -12.829 -10.927 1.00 91.19 105 TRP A C 1
ATOM 818 O O . TRP A 1 105 ? 19.118 -12.183 -10.421 1.00 91.19 105 TRP A O 1
ATOM 828 N N . SER A 1 106 ? 18.375 -13.565 -12.027 1.00 90.56 106 SER A N 1
ATOM 829 C CA . SER A 1 106 ? 19.621 -13.628 -12.795 1.00 90.56 106 SER A CA 1
ATOM 830 C C . SER A 1 106 ? 19.824 -12.440 -13.738 1.00 90.56 106 SER A C 1
ATOM 832 O O . SER A 1 106 ? 20.883 -12.330 -14.348 1.00 90.56 106 SER A O 1
ATOM 834 N N . GLN A 1 107 ? 18.821 -11.573 -13.902 1.00 93.00 107 GLN A N 1
ATOM 835 C CA . GLN A 1 107 ? 18.924 -10.390 -14.757 1.00 93.00 107 GLN A CA 1
ATOM 836 C C . GLN A 1 107 ? 19.914 -9.390 -14.156 1.00 93.00 107 GLN A C 1
ATOM 838 O O . GLN A 1 107 ? 19.825 -9.067 -12.972 1.00 93.00 107 GLN A O 1
ATOM 843 N N . GLU A 1 108 ? 20.819 -8.862 -14.980 1.00 90.50 108 GLU A N 1
ATOM 844 C CA . GLU A 1 108 ? 21.898 -7.963 -14.546 1.00 90.50 108 GLU A CA 1
ATOM 845 C C . GLU A 1 108 ? 21.371 -6.747 -13.767 1.00 90.50 108 GLU A C 1
ATOM 847 O O . GLU A 1 108 ? 21.806 -6.492 -12.647 1.00 90.50 108 GLU A O 1
ATOM 852 N N . SER A 1 109 ? 20.325 -6.089 -14.277 1.00 90.19 109 SER A N 1
ATOM 853 C CA . SER A 1 109 ? 19.686 -4.940 -13.619 1.00 90.19 109 SER A CA 1
ATOM 854 C C . SER A 1 109 ? 19.089 -5.264 -12.243 1.00 90.19 109 SER A C 1
ATOM 856 O O . SER A 1 109 ? 19.072 -4.419 -11.350 1.00 90.19 109 SER A O 1
ATOM 858 N N . ILE A 1 110 ? 18.595 -6.487 -12.043 1.00 91.00 110 ILE A N 1
ATOM 859 C CA . ILE A 1 110 ? 18.024 -6.929 -10.766 1.00 91.00 110 ILE A CA 1
ATOM 860 C C . ILE A 1 110 ? 19.141 -7.335 -9.800 1.00 91.00 110 ILE A C 1
ATOM 862 O O . ILE A 1 110 ? 19.043 -7.047 -8.605 1.00 91.00 110 ILE A O 1
ATOM 866 N N . LEU A 1 111 ? 20.213 -7.953 -10.301 1.00 90.44 111 LEU A N 1
ATOM 867 C CA . LEU A 1 111 ? 21.394 -8.290 -9.506 1.00 90.44 111 LEU A CA 1
ATOM 868 C C . LEU A 1 111 ? 22.079 -7.040 -8.952 1.00 90.44 111 LEU A C 1
ATOM 870 O O . LEU A 1 111 ? 22.428 -7.028 -7.772 1.00 90.44 111 LEU A O 1
ATOM 874 N N . GLU A 1 112 ? 22.205 -5.978 -9.748 1.00 91.69 112 GLU A N 1
ATOM 875 C CA . GLU A 1 112 ? 22.736 -4.691 -9.284 1.00 91.69 112 GLU A CA 1
ATOM 876 C C . GLU A 1 112 ? 21.921 -4.139 -8.105 1.00 91.69 112 GLU A C 1
ATOM 878 O O . GLU A 1 112 ? 22.478 -3.788 -7.062 1.00 91.69 112 GLU A O 1
ATOM 883 N N . VAL A 1 113 ? 20.588 -4.142 -8.215 1.00 92.31 113 VAL A N 1
ATOM 884 C CA . VAL A 1 113 ? 19.690 -3.714 -7.127 1.00 92.31 113 VAL A CA 1
ATOM 885 C 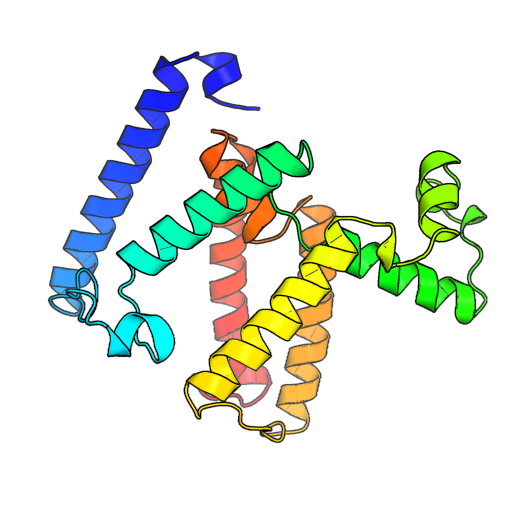C . VAL A 1 113 ? 19.805 -4.641 -5.910 1.00 92.31 113 VAL A C 1
ATOM 887 O O . VAL A 1 113 ? 19.769 -4.185 -4.762 1.00 92.31 113 VAL A O 1
ATOM 890 N N . LEU A 1 114 ? 19.971 -5.946 -6.133 1.00 92.38 114 LEU A N 1
ATOM 891 C CA . LEU A 1 114 ? 20.140 -6.931 -5.069 1.00 92.38 114 LEU A CA 1
ATOM 892 C C . LEU A 1 114 ? 21.485 -6.787 -4.343 1.00 92.38 114 LEU A C 1
ATOM 894 O O . LEU A 1 114 ? 21.549 -7.082 -3.149 1.00 92.38 114 LEU A O 1
ATOM 898 N N . GLN A 1 115 ? 22.535 -6.308 -5.006 1.00 91.12 115 GLN A N 1
ATOM 899 C CA . GLN A 1 115 ? 23.837 -6.026 -4.391 1.00 91.12 115 GLN A CA 1
ATOM 900 C C . GLN A 1 115 ? 23.890 -4.642 -3.732 1.00 91.12 115 GLN A C 1
ATOM 902 O O . GLN A 1 115 ? 24.574 -4.465 -2.722 1.00 91.12 115 GLN A O 1
ATOM 907 N N . ALA A 1 116 ? 23.123 -3.676 -4.237 1.00 94.12 116 ALA A N 1
ATOM 908 C CA . ALA A 1 116 ? 23.029 -2.338 -3.667 1.00 94.12 116 ALA A CA 1
ATOM 909 C C . ALA A 1 116 ? 22.414 -2.332 -2.255 1.00 94.12 116 ALA A C 1
ATOM 911 O O . ALA A 1 116 ? 21.730 -3.263 -1.826 1.00 94.12 116 ALA A O 1
ATOM 912 N N . SER A 1 117 ? 22.629 -1.253 -1.501 1.00 93.69 117 SER A N 1
ATOM 913 C CA . SER A 1 117 ? 22.004 -1.079 -0.184 1.00 93.69 117 SER A CA 1
ATOM 914 C C . SER A 1 117 ? 20.476 -1.025 -0.286 1.00 93.69 117 SER A C 1
ATOM 916 O O . SER A 1 117 ? 19.927 -0.468 -1.234 1.00 93.69 117 SER A O 1
ATOM 918 N N . VAL A 1 118 ? 19.763 -1.506 0.739 1.00 94.06 118 VAL A N 1
ATOM 919 C CA . VAL A 1 118 ? 18.301 -1.318 0.838 1.00 94.06 118 VAL A CA 1
ATOM 920 C C . VAL A 1 118 ? 17.904 0.161 0.887 1.00 94.06 118 VAL A C 1
ATOM 922 O O . VAL A 1 118 ? 16.767 0.492 0.574 1.00 94.06 118 VAL A O 1
ATOM 925 N N . PHE A 1 119 ? 18.823 1.059 1.244 1.00 94.00 119 PHE A N 1
ATOM 926 C CA . PHE A 1 119 ? 18.591 2.505 1.220 1.00 94.00 119 PHE A CA 1
ATOM 927 C C . PHE A 1 119 ? 18.806 3.139 -0.161 1.00 94.00 119 PHE A C 1
ATOM 929 O O . PHE A 1 119 ? 18.479 4.306 -0.345 1.00 94.00 119 PHE A O 1
ATOM 936 N N . ALA A 1 120 ? 19.345 2.388 -1.126 1.00 93.44 120 ALA A N 1
ATOM 937 C CA . ALA A 1 120 ? 19.484 2.844 -2.507 1.00 93.44 120 ALA A CA 1
ATOM 938 C C . ALA A 1 120 ? 18.198 2.628 -3.327 1.00 93.44 120 ALA A C 1
ATOM 940 O O . ALA A 1 120 ? 18.013 3.266 -4.358 1.00 93.44 120 ALA A O 1
ATOM 941 N N . ASP A 1 121 ? 17.289 1.756 -2.872 1.00 93.44 121 ASP A N 1
ATOM 942 C CA . ASP A 1 121 ? 16.007 1.525 -3.540 1.00 93.44 121 ASP A CA 1
ATOM 943 C C . ASP A 1 121 ? 14.912 2.458 -2.999 1.00 93.44 121 ASP A C 1
ATOM 945 O O . ASP A 1 121 ? 14.604 2.484 -1.804 1.00 93.44 121 ASP A O 1
ATOM 949 N N . VAL A 1 122 ? 14.273 3.192 -3.912 1.00 92.25 122 VAL A N 1
ATOM 950 C CA . VAL A 1 122 ? 13.229 4.181 -3.599 1.00 92.25 122 VAL A CA 1
ATOM 951 C C . VAL A 1 122 ? 12.046 3.554 -2.859 1.00 92.25 122 VAL A C 1
ATOM 953 O O . VAL A 1 122 ? 11.519 4.142 -1.915 1.00 92.25 122 VAL A O 1
ATOM 956 N N . THR A 1 123 ? 11.613 2.356 -3.261 1.00 91.81 123 THR A N 1
ATOM 957 C CA . THR A 1 123 ? 10.449 1.701 -2.651 1.00 91.81 123 THR A CA 1
ATOM 958 C C . THR A 1 123 ? 10.773 1.190 -1.250 1.00 91.81 123 THR A C 1
ATOM 960 O O . THR A 1 123 ? 9.955 1.313 -0.341 1.00 91.81 123 THR A O 1
ATOM 963 N N . SER A 1 124 ? 11.979 0.672 -1.050 1.00 94.44 124 SER A N 1
ATOM 964 C CA . SER A 1 124 ? 12.491 0.274 0.257 1.00 94.44 124 SER A CA 1
ATOM 965 C C . SER A 1 124 ? 12.567 1.460 1.229 1.00 94.44 124 SER A C 1
ATOM 967 O O . SER A 1 124 ? 12.016 1.384 2.330 1.00 94.44 124 SER A O 1
ATOM 969 N N . VAL A 1 125 ? 13.146 2.594 0.812 1.00 94.62 125 VAL A N 1
ATOM 970 C CA . VAL A 1 125 ? 13.184 3.826 1.627 1.00 94.62 125 VAL A CA 1
ATOM 971 C C . VAL A 1 125 ? 11.774 4.330 1.940 1.00 94.62 125 VAL A C 1
ATOM 973 O O . VAL A 1 125 ? 11.486 4.704 3.078 1.00 94.62 125 VAL A O 1
ATOM 976 N N . MET A 1 126 ? 10.863 4.279 0.967 1.00 93.38 126 MET A N 1
ATOM 977 C CA . MET A 1 126 ? 9.463 4.646 1.176 1.00 93.38 126 MET A CA 1
ATOM 978 C C . MET A 1 126 ? 8.778 3.741 2.209 1.00 93.38 126 MET A C 1
ATOM 980 O O . MET A 1 126 ? 8.064 4.246 3.073 1.00 93.38 126 MET A O 1
ATOM 984 N N . ASN A 1 127 ? 9.031 2.428 2.190 1.00 94.81 127 ASN A N 1
ATOM 985 C CA . ASN A 1 127 ? 8.491 1.497 3.185 1.00 94.81 127 ASN A CA 1
ATOM 986 C C . ASN A 1 127 ? 8.988 1.824 4.602 1.00 94.81 127 ASN A C 1
ATOM 988 O O . ASN A 1 127 ? 8.183 1.837 5.536 1.00 94.81 127 ASN A O 1
ATOM 992 N N . PHE A 1 128 ? 10.274 2.159 4.767 1.00 95.81 128 PHE A N 1
ATOM 993 C CA . PHE A 1 128 ? 10.786 2.671 6.045 1.00 95.81 128 PHE A CA 1
ATOM 994 C C . PHE A 1 128 ? 10.077 3.964 6.460 1.00 95.81 128 PHE A C 1
ATOM 996 O O . PHE A 1 128 ? 9.641 4.076 7.606 1.00 95.81 128 PHE A O 1
ATOM 1003 N N . GLY A 1 129 ? 9.897 4.907 5.531 1.00 94.69 129 GLY A N 1
ATOM 1004 C CA . GLY A 1 129 ? 9.176 6.157 5.775 1.00 94.69 129 GLY A CA 1
ATOM 1005 C C . GLY A 1 129 ? 7.731 5.942 6.234 1.00 94.69 129 GLY A C 1
ATOM 1006 O O . GLY A 1 129 ? 7.285 6.608 7.164 1.00 94.69 129 GLY A O 1
ATOM 1007 N N . ILE A 1 130 ? 7.018 4.973 5.652 1.00 93.38 130 ILE A N 1
ATOM 1008 C CA . ILE A 1 130 ? 5.649 4.614 6.058 1.00 93.38 130 ILE A CA 1
ATOM 1009 C C . ILE A 1 130 ? 5.632 4.080 7.492 1.00 93.38 130 ILE A C 1
ATOM 1011 O O . ILE A 1 130 ? 4.826 4.535 8.303 1.00 93.38 130 ILE A O 1
ATOM 1015 N N . VAL A 1 131 ? 6.517 3.134 7.822 1.00 94.75 131 VAL A N 1
ATOM 1016 C CA . VAL A 1 131 ? 6.563 2.519 9.159 1.00 94.75 131 VAL A CA 1
ATOM 1017 C C . VAL A 1 131 ? 6.953 3.549 10.221 1.00 94.75 131 VAL A C 1
ATOM 1019 O O . VAL A 1 131 ? 6.264 3.680 11.234 1.00 94.75 131 VAL A O 1
ATOM 1022 N N . LEU A 1 132 ? 8.021 4.312 9.979 1.00 96.31 132 LEU A N 1
ATOM 1023 C CA . LEU A 1 132 ? 8.504 5.336 10.908 1.00 96.31 132 LEU A CA 1
ATOM 1024 C C . LEU A 1 132 ? 7.511 6.495 11.041 1.00 96.31 132 LEU A C 1
ATOM 1026 O O . LEU A 1 132 ? 7.249 6.950 12.152 1.00 96.31 132 LEU A O 1
ATOM 1030 N N . GLY A 1 133 ? 6.914 6.936 9.934 1.00 94.06 133 GLY A N 1
ATOM 1031 C CA . GLY A 1 133 ? 5.899 7.987 9.924 1.00 94.06 133 GLY A CA 1
ATOM 1032 C C . GLY A 1 133 ? 4.638 7.583 10.684 1.00 94.06 133 GLY A C 1
ATOM 1033 O O . GLY A 1 133 ? 4.135 8.365 11.489 1.00 94.06 133 GLY A O 1
ATOM 1034 N N . ALA A 1 134 ? 4.161 6.347 10.504 1.00 92.62 134 ALA A N 1
ATOM 1035 C CA . ALA A 1 134 ? 3.024 5.819 11.257 1.00 92.62 134 ALA A CA 1
ATOM 1036 C C . ALA A 1 134 ? 3.330 5.713 12.760 1.00 92.62 134 ALA A C 1
ATOM 1038 O O . ALA A 1 134 ? 2.495 6.091 13.584 1.00 92.62 134 ALA A O 1
ATOM 1039 N N . ALA A 1 135 ? 4.531 5.252 13.126 1.00 93.75 135 ALA A N 1
ATOM 1040 C CA . ALA A 1 135 ? 4.961 5.178 14.521 1.00 93.75 135 ALA A CA 1
ATOM 1041 C C . ALA A 1 135 ? 5.066 6.570 15.166 1.00 93.75 135 ALA A C 1
ATOM 1043 O O . ALA A 1 135 ? 4.575 6.769 16.278 1.00 93.75 135 ALA A O 1
ATOM 1044 N N . LEU A 1 136 ? 5.643 7.545 14.456 1.00 93.75 136 LEU A N 1
ATOM 1045 C CA . LEU A 1 136 ? 5.745 8.930 14.912 1.00 93.75 136 LEU A CA 1
ATOM 1046 C C . LEU A 1 136 ? 4.362 9.572 15.076 1.00 93.75 136 LEU A C 1
ATOM 1048 O O . LEU A 1 136 ? 4.094 10.186 16.106 1.00 93.75 136 LEU A O 1
ATOM 1052 N N . ALA A 1 137 ? 3.466 9.393 14.103 1.00 90.38 137 ALA A N 1
ATOM 1053 C CA . ALA A 1 137 ? 2.099 9.903 14.184 1.00 90.38 137 ALA A CA 1
ATOM 1054 C C . ALA A 1 137 ? 1.344 9.305 15.384 1.00 90.38 137 ALA A C 1
ATOM 1056 O O . ALA A 1 137 ? 0.707 10.037 16.141 1.00 90.38 137 ALA A O 1
ATOM 1057 N N . ALA A 1 138 ? 1.473 7.994 15.614 1.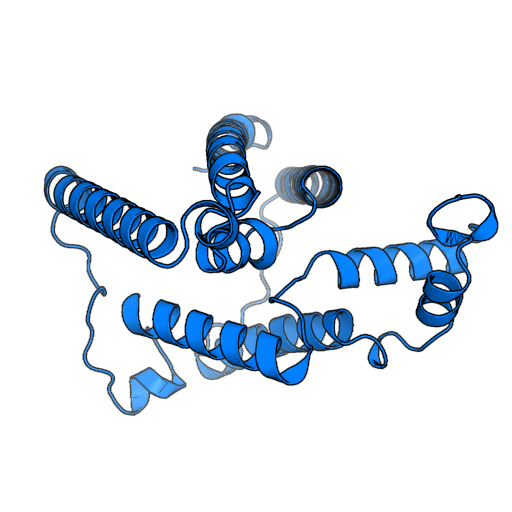00 90.56 138 ALA A N 1
ATOM 1058 C CA . ALA A 1 138 ? 0.890 7.336 16.781 1.00 90.56 138 ALA A CA 1
ATOM 1059 C C . ALA A 1 138 ? 1.493 7.847 18.102 1.00 90.56 138 ALA A C 1
ATOM 1061 O O . ALA A 1 138 ? 0.763 7.999 19.083 1.00 90.56 138 ALA A O 1
ATOM 1062 N N . ALA A 1 139 ? 2.799 8.136 18.138 1.00 91.31 139 ALA A N 1
ATOM 1063 C CA . ALA A 1 139 ? 3.473 8.687 19.314 1.00 91.31 139 ALA A CA 1
ATOM 1064 C C . ALA A 1 139 ? 2.988 10.107 19.636 1.00 91.31 139 ALA A C 1
ATOM 1066 O O . ALA A 1 139 ? 2.631 10.383 20.779 1.00 91.31 139 ALA A O 1
ATOM 1067 N N . ILE A 1 140 ? 2.901 10.981 18.626 1.00 90.06 140 ILE A N 1
ATOM 1068 C CA . ILE A 1 140 ? 2.392 12.354 18.774 1.00 90.06 140 ILE A CA 1
ATOM 1069 C C . ILE A 1 140 ? 0.931 12.341 19.241 1.00 90.06 140 ILE A C 1
ATOM 1071 O O . ILE A 1 140 ? 0.559 13.123 20.113 1.00 90.06 140 ILE A O 1
ATOM 1075 N N . ALA A 1 141 ? 0.116 11.420 18.721 1.00 87.94 141 ALA A N 1
ATOM 1076 C CA . ALA A 1 141 ? -1.273 11.245 19.142 1.00 87.94 141 ALA A CA 1
ATOM 1077 C C . ALA A 1 141 ? -1.428 10.606 20.540 1.00 87.94 141 ALA A C 1
ATOM 1079 O O . ALA A 1 141 ? -2.554 10.467 21.018 1.00 87.94 141 ALA A O 1
ATOM 1080 N N . GLY A 1 142 ? -0.338 10.180 21.192 1.00 88.12 142 GLY A N 1
ATOM 1081 C CA . GLY A 1 142 ? -0.384 9.473 22.477 1.00 88.12 142 GLY A CA 1
ATOM 1082 C C . GLY A 1 142 ? -1.008 8.073 22.396 1.00 88.12 142 GLY A C 1
ATOM 1083 O O . GLY A 1 142 ? -1.455 7.536 23.406 1.00 88.12 142 GLY A O 1
ATOM 1084 N N . GLN A 1 143 ? -1.067 7.481 21.199 1.00 87.81 143 GLN A N 1
ATOM 1085 C CA . GLN A 1 143 ? -1.701 6.184 20.921 1.00 87.81 143 GLN A CA 1
ATOM 1086 C C . GLN A 1 143 ? -0.694 5.067 20.617 1.00 87.81 143 GLN A C 1
ATOM 1088 O O . GLN A 1 143 ? -1.094 3.928 20.351 1.00 87.81 143 GLN A O 1
ATOM 1093 N N . LEU A 1 144 ? 0.609 5.364 20.653 1.00 91.06 144 LEU A N 1
ATOM 1094 C CA . LEU A 1 144 ? 1.645 4.360 20.449 1.00 91.06 144 LEU A CA 1
ATOM 1095 C C . LEU A 1 144 ? 1.604 3.340 21.591 1.00 91.06 144 LEU A C 1
ATOM 1097 O O . LEU A 1 144 ? 2.032 3.608 22.710 1.00 91.06 144 LEU A O 1
ATOM 1101 N N . THR A 1 145 ? 1.073 2.157 21.294 1.00 90.25 145 THR A N 1
ATOM 1102 C CA . THR A 1 145 ? 0.938 1.065 22.258 1.00 90.25 145 THR A CA 1
ATOM 1103 C C . THR A 1 145 ? 1.468 -0.225 21.651 1.00 90.25 145 THR A C 1
ATOM 1105 O O . THR A 1 145 ? 1.067 -0.624 20.558 1.00 90.25 145 THR A O 1
ATOM 1108 N N . VAL A 1 146 ? 2.371 -0.895 22.367 1.00 88.25 146 VAL A N 1
ATOM 1109 C CA . VAL A 1 146 ? 2.834 -2.237 21.999 1.00 88.25 146 VAL A CA 1
ATOM 1110 C C . VAL A 1 146 ? 1.839 -3.237 22.572 1.00 88.25 146 VAL A C 1
ATOM 1112 O O . VAL A 1 146 ? 1.717 -3.380 23.787 1.00 88.25 146 VAL A O 1
ATOM 1115 N N . ARG A 1 147 ? 1.091 -3.907 21.694 1.00 87.56 147 ARG A N 1
ATOM 1116 C CA . ARG A 1 147 ? 0.082 -4.898 22.083 1.00 87.56 147 ARG A CA 1
ATOM 1117 C C . ARG A 1 147 ? 0.608 -6.302 21.832 1.00 87.56 147 ARG A C 1
ATOM 1119 O O . ARG A 1 147 ? 1.150 -6.582 20.767 1.00 87.56 147 ARG A O 1
ATOM 1126 N N . GLN A 1 148 ? 0.414 -7.183 22.807 1.00 89.00 148 GLN A N 1
ATOM 1127 C CA . GLN A 1 148 ? 0.684 -8.606 22.632 1.00 89.00 148 GLN A CA 1
ATOM 1128 C C . GLN A 1 148 ? -0.382 -9.230 21.718 1.00 89.00 148 GLN A C 1
ATOM 1130 O O . GLN A 1 148 ? -1.543 -8.803 21.754 1.00 89.00 148 GLN A O 1
ATOM 1135 N N . PRO A 1 149 ? -0.022 -10.230 20.894 1.00 86.50 149 PRO A N 1
ATOM 1136 C CA . PRO A 1 149 ? -0.997 -10.925 20.073 1.00 86.50 149 PRO A CA 1
ATOM 1137 C C . PRO A 1 149 ? -2.033 -11.621 20.971 1.00 86.50 149 PRO A C 1
ATOM 1139 O O . PRO A 1 149 ? -1.663 -12.238 21.971 1.00 86.50 149 PRO A O 1
ATOM 1142 N N . PRO A 1 150 ? -3.328 -11.574 20.614 1.00 84.94 150 PRO A N 1
ATOM 1143 C CA . PRO A 1 150 ? -4.395 -12.062 21.486 1.00 84.94 150 PRO A CA 1
ATOM 1144 C C . PRO A 1 150 ? -4.379 -13.587 21.661 1.00 84.94 150 PRO A C 1
ATOM 1146 O O . PRO A 1 150 ? -4.906 -14.105 22.639 1.00 84.94 150 PRO A O 1
ATOM 1149 N N . SER A 1 151 ? -3.788 -14.330 20.720 1.00 91.25 151 SER A N 1
ATOM 1150 C CA . SER A 1 151 ? -3.610 -15.778 20.825 1.00 91.25 151 SER A CA 1
ATOM 1151 C C . SER A 1 151 ? -2.534 -16.281 19.858 1.00 91.25 151 SER A C 1
ATOM 1153 O O . SER A 1 151 ? -2.208 -15.624 18.867 1.00 91.25 151 SER A O 1
ATOM 1155 N N . ARG A 1 152 ? -2.024 -17.502 20.080 1.00 91.50 152 ARG A N 1
ATOM 1156 C CA . ARG A 1 152 ? -1.143 -18.184 19.108 1.00 91.50 152 ARG A CA 1
ATOM 1157 C C . ARG A 1 152 ? -1.833 -18.401 17.756 1.00 91.50 152 ARG A C 1
ATOM 1159 O O . ARG A 1 152 ? -1.185 -18.329 16.718 1.00 91.50 152 ARG A O 1
ATOM 1166 N N . ARG A 1 153 ? -3.155 -18.615 17.761 1.00 90.44 153 ARG A N 1
ATOM 1167 C CA . ARG A 1 153 ? -3.958 -18.732 16.534 1.00 90.44 153 ARG A CA 1
ATOM 1168 C C . ARG A 1 153 ? -4.005 -17.416 15.761 1.00 90.44 153 ARG A C 1
ATOM 1170 O O . ARG A 1 153 ? -3.955 -17.452 14.540 1.00 90.44 153 ARG A O 1
ATOM 1177 N N . ALA A 1 154 ? -4.028 -16.275 16.452 1.00 90.50 154 ALA A N 1
ATOM 1178 C CA . ALA A 1 154 ? -3.948 -14.959 15.821 1.00 90.50 154 ALA A CA 1
ATOM 1179 C C . ALA A 1 154 ? -2.610 -14.748 15.100 1.00 90.50 154 ALA A C 1
ATOM 1181 O O . ALA A 1 154 ? -2.589 -14.231 13.986 1.00 90.50 154 ALA A O 1
ATOM 1182 N N . VAL A 1 155 ? -1.506 -15.195 15.707 1.00 92.56 155 VAL A N 1
ATOM 1183 C CA . VAL A 1 155 ? -0.180 -15.165 15.069 1.00 92.56 155 VAL A CA 1
ATOM 1184 C C . VAL A 1 155 ? -0.167 -16.053 13.826 1.00 92.56 155 VAL A C 1
ATOM 1186 O O . VAL A 1 155 ? 0.249 -15.604 12.763 1.00 92.56 155 VAL A O 1
ATOM 1189 N N . LEU A 1 156 ? -0.684 -17.282 13.927 1.00 92.94 156 LEU A N 1
ATOM 1190 C CA . LEU A 1 156 ? -0.781 -18.188 12.781 1.00 92.94 156 LEU A CA 1
ATOM 1191 C C . LEU A 1 156 ? -1.640 -17.595 11.651 1.00 92.94 156 LEU A C 1
ATOM 1193 O O . LEU A 1 156 ? -1.241 -17.644 10.491 1.00 92.94 156 LEU A O 1
ATOM 1197 N N . ALA A 1 157 ? -2.779 -16.984 11.989 1.00 91.88 157 ALA A N 1
ATOM 1198 C CA . ALA A 1 157 ? -3.641 -16.296 11.033 1.00 91.88 157 ALA A CA 1
ATOM 1199 C C . ALA A 1 157 ? -2.912 -15.139 10.335 1.00 91.88 157 ALA A C 1
ATOM 1201 O O . ALA A 1 157 ? -3.028 -14.989 9.122 1.00 91.88 157 ALA A O 1
ATOM 1202 N N . ALA A 1 158 ? -2.137 -14.344 11.081 1.00 92.00 158 ALA A N 1
ATOM 1203 C CA . ALA A 1 158 ? -1.354 -13.243 10.530 1.00 92.00 158 ALA A CA 1
ATOM 1204 C C . ALA A 1 158 ? -0.229 -13.734 9.604 1.00 92.00 158 ALA A C 1
ATOM 1206 O O . ALA A 1 158 ? -0.010 -13.135 8.554 1.00 92.00 158 ALA A O 1
ATOM 1207 N N . LEU A 1 159 ? 0.442 -14.838 9.946 1.00 94.06 159 LEU A N 1
ATOM 1208 C CA . LEU A 1 159 ? 1.476 -15.445 9.101 1.00 94.06 159 LEU A CA 1
ATOM 1209 C C . LEU A 1 159 ? 0.887 -15.990 7.795 1.00 94.06 159 LEU A C 1
ATOM 1211 O O . LEU A 1 159 ? 1.364 -15.644 6.717 1.00 94.06 159 LEU A O 1
ATOM 1215 N N . ILE A 1 160 ? -0.180 -16.791 7.880 1.00 94.12 160 ILE A N 1
ATOM 1216 C CA . ILE A 1 160 ? -0.862 -17.343 6.699 1.00 94.12 160 ILE A CA 1
ATOM 1217 C C . ILE A 1 160 ? -1.430 -16.206 5.842 1.00 94.12 160 ILE A C 1
ATOM 1219 O O . ILE A 1 160 ? -1.219 -16.179 4.632 1.00 94.12 160 ILE A O 1
ATOM 1223 N N . GLY A 1 161 ? -2.105 -15.239 6.467 1.00 92.88 161 GLY A N 1
ATOM 1224 C CA . GLY A 1 161 ? -2.656 -14.071 5.788 1.00 92.88 161 GLY A CA 1
ATOM 1225 C C . GLY A 1 161 ? -1.577 -13.245 5.091 1.00 92.88 161 GLY A C 1
ATOM 1226 O O . GLY A 1 161 ? -1.736 -12.910 3.923 1.00 92.88 161 GLY A O 1
ATOM 1227 N N . GLY A 1 162 ? -0.452 -12.982 5.760 1.00 92.25 162 GLY A N 1
ATOM 1228 C CA . GLY A 1 162 ? 0.684 -12.262 5.184 1.00 92.25 162 GLY A CA 1
ATOM 1229 C C . GLY A 1 162 ? 1.299 -12.979 3.980 1.00 92.25 162 GLY A C 1
ATOM 1230 O O . GLY A 1 162 ? 1.555 -12.340 2.960 1.00 92.25 162 GLY A O 1
ATOM 1231 N N . LEU A 1 163 ? 1.469 -14.304 4.053 1.00 93.38 163 LEU A N 1
ATOM 1232 C CA . LEU A 1 163 ? 1.959 -15.111 2.929 1.00 93.38 163 LEU A CA 1
ATOM 1233 C C . LEU A 1 163 ? 1.000 -15.060 1.734 1.00 93.38 163 LEU A C 1
ATOM 1235 O O . LEU A 1 163 ? 1.437 -14.813 0.611 1.00 93.38 163 LEU A O 1
ATOM 1239 N N . LEU A 1 164 ? -0.303 -15.229 1.975 1.00 93.50 164 LEU A N 1
ATOM 1240 C CA . LEU A 1 164 ? -1.325 -15.134 0.929 1.00 93.50 164 LEU A CA 1
ATOM 1241 C C . LEU A 1 164 ? -1.391 -13.726 0.324 1.00 93.50 164 LEU A C 1
ATOM 1243 O O . LEU A 1 164 ? -1.510 -13.593 -0.892 1.00 93.50 164 LEU A O 1
ATOM 1247 N N . MET A 1 165 ? -1.270 -12.677 1.145 1.00 92.12 165 MET A N 1
ATOM 1248 C CA . MET A 1 165 ? -1.217 -11.289 0.680 1.00 92.12 165 MET A CA 1
ATOM 1249 C C . MET A 1 165 ? 0.014 -11.030 -0.191 1.00 92.12 165 MET A C 1
ATOM 1251 O O . MET A 1 165 ? -0.119 -10.410 -1.243 1.00 92.12 165 MET A O 1
ATOM 1255 N N . GLY A 1 166 ? 1.194 -11.506 0.215 1.00 90.69 166 GLY A N 1
ATOM 1256 C CA . GLY A 1 166 ? 2.429 -11.355 -0.557 1.00 90.69 166 GLY A CA 1
ATOM 1257 C C . GLY A 1 166 ? 2.373 -12.108 -1.886 1.00 90.69 166 GLY A C 1
ATOM 1258 O O . GLY A 1 166 ? 2.624 -11.525 -2.940 1.00 90.69 166 GLY A O 1
ATOM 1259 N N . TYR A 1 167 ? 1.965 -13.377 -1.844 1.00 91.56 167 TYR A N 1
ATOM 1260 C CA . TYR A 1 167 ? 1.802 -14.211 -3.034 1.00 91.56 167 TYR A CA 1
ATOM 1261 C C . TYR A 1 167 ? 0.770 -13.622 -4.005 1.00 91.56 167 TYR A C 1
ATOM 1263 O O . TYR A 1 167 ? 1.044 -13.463 -5.195 1.00 91.56 167 TYR A O 1
ATOM 1271 N N . GLY A 1 168 ? -0.392 -13.217 -3.487 1.00 91.69 168 GLY A N 1
ATOM 1272 C CA . GLY A 1 168 ? -1.439 -12.573 -4.273 1.00 91.69 168 GLY A CA 1
ATOM 1273 C C . GLY A 1 168 ? -0.989 -11.242 -4.873 1.00 91.69 168 GLY A C 1
ATOM 1274 O O . GLY A 1 168 ? -1.240 -10.995 -6.047 1.00 91.69 168 GLY A O 1
ATOM 1275 N N . ALA A 1 169 ? -0.274 -10.407 -4.113 1.00 90.38 169 ALA A N 1
ATOM 1276 C CA . ALA A 1 169 ? 0.240 -9.133 -4.613 1.00 90.38 169 ALA A CA 1
ATOM 1277 C C . ALA A 1 169 ? 1.272 -9.313 -5.735 1.00 90.38 169 ALA A C 1
ATOM 1279 O O . ALA A 1 169 ? 1.331 -8.479 -6.638 1.00 90.38 169 ALA A O 1
ATOM 1280 N N . TRP A 1 170 ? 2.066 -10.387 -5.694 1.00 86.25 170 TRP A N 1
ATOM 1281 C CA . TRP A 1 170 ? 2.992 -10.729 -6.772 1.00 86.25 170 TRP A CA 1
ATOM 1282 C C . TRP A 1 170 ? 2.247 -11.175 -8.035 1.00 86.25 170 TRP A C 1
ATOM 1284 O O . TRP A 1 170 ? 2.456 -10.596 -9.097 1.00 86.25 170 TRP A O 1
ATOM 1294 N N . LEU A 1 171 ? 1.322 -12.136 -7.914 1.00 89.19 171 LEU A N 1
ATOM 1295 C CA . LEU A 1 171 ? 0.519 -12.628 -9.045 1.00 89.19 171 LEU A CA 1
ATOM 1296 C C . LEU A 1 171 ? -0.351 -11.540 -9.680 1.00 89.19 171 LEU A C 1
ATOM 1298 O O . LEU A 1 171 ? -0.545 -11.513 -10.893 1.00 89.19 171 LEU A O 1
ATOM 1302 N N . ALA A 1 172 ? -0.893 -10.653 -8.852 1.00 88.69 172 ALA A N 1
ATOM 1303 C CA . ALA A 1 172 ? -1.758 -9.571 -9.287 1.00 88.69 172 ALA A CA 1
ATOM 1304 C C . ALA A 1 172 ? -0.981 -8.306 -9.683 1.00 88.69 172 ALA A C 1
ATOM 1306 O O . ALA A 1 172 ? -1.613 -7.297 -9.971 1.00 88.69 172 ALA A O 1
ATOM 1307 N N . PHE A 1 173 ? 0.359 -8.336 -9.685 1.00 85.00 173 PHE A N 1
ATOM 1308 C CA . PHE A 1 173 ? 1.227 -7.204 -10.033 1.00 85.00 173 PHE A CA 1
ATOM 1309 C C . PHE A 1 173 ? 0.941 -5.912 -9.245 1.00 85.00 173 PHE A C 1
ATOM 1311 O O . PHE A 1 173 ? 1.126 -4.802 -9.747 1.00 85.00 173 PHE A O 1
ATOM 1318 N N . GLY A 1 174 ? 0.522 -6.031 -7.983 1.00 86.31 174 GLY A N 1
ATOM 1319 C CA . GLY A 1 174 ? 0.335 -4.872 -7.118 1.00 86.31 174 GLY A CA 1
ATOM 1320 C C . GLY A 1 174 ? -0.446 -5.132 -5.834 1.00 86.31 174 GLY A C 1
ATOM 1321 O O . GLY A 1 174 ? -1.094 -6.158 -5.641 1.00 86.31 174 GLY A O 1
ATOM 1322 N N . CYS A 1 175 ? -0.356 -4.159 -4.928 1.00 90.38 175 CYS A N 1
ATOM 1323 C CA . CYS A 1 175 ? -1.080 -4.113 -3.658 1.00 90.38 175 CYS A CA 1
ATOM 1324 C C . CYS A 1 175 ? -2.247 -3.108 -3.709 1.00 90.38 175 CYS A C 1
ATOM 1326 O O . CYS A 1 175 ? -2.467 -2.459 -4.728 1.00 90.38 175 CYS A O 1
ATOM 1328 N N . ASN A 1 176 ? -2.944 -2.901 -2.585 1.00 92.19 176 ASN A N 1
ATOM 1329 C CA . ASN A 1 176 ? -4.011 -1.894 -2.458 1.00 92.19 176 ASN A CA 1
ATOM 1330 C C . ASN A 1 176 ? -3.596 -0.492 -2.943 1.00 92.19 176 ASN A C 1
ATOM 1332 O O . ASN A 1 176 ? -4.379 0.216 -3.568 1.00 92.19 176 ASN A O 1
ATOM 1336 N N . VAL A 1 177 ? -2.365 -0.068 -2.651 1.00 85.75 177 VAL A N 1
ATOM 1337 C CA . VAL A 1 177 ? -1.905 1.271 -3.042 1.00 85.75 177 VAL A CA 1
ATOM 1338 C C . VAL A 1 177 ? -1.536 1.301 -4.528 1.00 85.75 177 VAL A C 1
ATOM 1340 O O . VAL A 1 177 ? -2.005 2.165 -5.257 1.00 85.75 177 VAL A O 1
ATOM 1343 N N . GLY A 1 178 ? -0.779 0.313 -5.008 1.00 85.00 178 GLY A N 1
ATOM 1344 C CA . GLY A 1 178 ? -0.324 0.290 -6.401 1.00 85.00 178 GLY A CA 1
ATOM 1345 C C . GLY A 1 178 ? -1.414 -0.085 -7.408 1.00 85.00 178 GLY A C 1
ATOM 1346 O O . GLY A 1 178 ? -1.653 0.644 -8.367 1.00 85.00 178 GLY A O 1
ATOM 1347 N N . ALA A 1 179 ? -2.091 -1.217 -7.203 1.00 86.06 179 ALA A N 1
ATOM 1348 C CA . ALA A 1 179 ? -3.060 -1.752 -8.159 1.00 86.06 179 ALA A CA 1
ATOM 1349 C C . ALA A 1 179 ? -4.440 -1.102 -8.024 1.00 86.06 179 ALA A C 1
ATOM 1351 O O . ALA A 1 179 ? -5.033 -0.722 -9.032 1.00 86.06 179 ALA A O 1
ATOM 1352 N N . TYR A 1 180 ? -4.946 -0.935 -6.798 1.00 86.69 180 TYR A N 1
ATOM 1353 C CA . TYR A 1 180 ? -6.249 -0.304 -6.591 1.00 86.69 180 TYR A CA 1
ATOM 1354 C C . TYR A 1 180 ? -6.161 1.221 -6.689 1.00 86.69 180 TYR A C 1
ATOM 1356 O O . TYR A 1 180 ? -6.730 1.798 -7.613 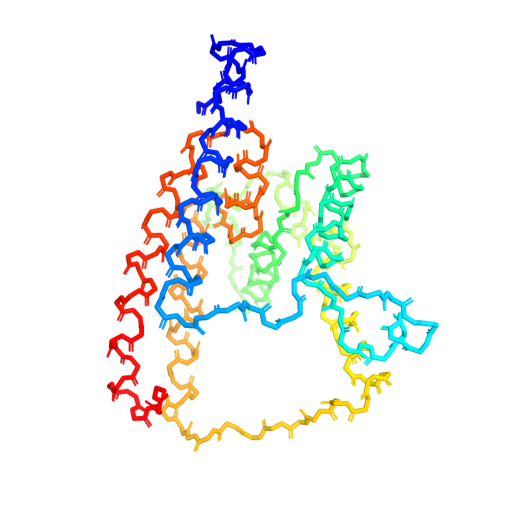1.00 86.69 180 TYR A O 1
ATOM 1364 N N . PHE A 1 181 ? -5.425 1.883 -5.793 1.00 86.81 181 PHE A N 1
ATOM 1365 C CA . PHE A 1 181 ? -5.417 3.347 -5.741 1.00 86.81 181 PHE A CA 1
ATOM 1366 C C . PHE A 1 181 ? -4.765 3.974 -6.985 1.00 86.81 181 PHE A C 1
ATOM 1368 O O . PHE A 1 181 ? -5.428 4.702 -7.727 1.00 86.81 181 PHE A O 1
ATOM 1375 N N . SER A 1 182 ? -3.501 3.656 -7.275 1.00 85.94 182 SER A N 1
ATOM 1376 C CA . SER A 1 182 ? -2.801 4.238 -8.428 1.00 85.94 182 SER A CA 1
ATOM 1377 C C . SER A 1 182 ? -3.270 3.658 -9.772 1.00 85.94 182 SER A C 1
ATOM 1379 O O . SER A 1 182 ? -3.307 4.368 -10.782 1.00 85.94 182 SER A O 1
ATOM 1381 N N . GLY A 1 183 ? -3.674 2.384 -9.807 1.00 85.88 183 GLY A N 1
ATOM 1382 C CA . GLY A 1 183 ? -4.212 1.749 -11.012 1.00 85.88 183 GLY A CA 1
ATOM 1383 C C . GLY A 1 183 ? -5.551 2.346 -11.447 1.00 85.88 183 GLY A C 1
ATOM 1384 O O . GLY A 1 183 ? -5.704 2.701 -12.617 1.00 85.88 183 GLY A O 1
ATOM 1385 N N . ILE A 1 184 ? -6.495 2.552 -10.524 1.00 87.00 184 ILE A N 1
ATOM 1386 C CA . ILE A 1 184 ? -7.742 3.251 -10.860 1.00 87.00 184 ILE A CA 1
ATOM 1387 C C . ILE A 1 184 ? -7.444 4.715 -11.185 1.00 87.00 184 ILE A C 1
ATOM 1389 O O . ILE A 1 184 ? -7.925 5.200 -12.202 1.00 87.00 184 ILE A O 1
ATOM 1393 N N . ALA A 1 185 ? -6.592 5.414 -10.428 1.00 85.75 185 ALA A N 1
ATOM 1394 C CA . ALA A 1 185 ? -6.247 6.811 -10.730 1.00 85.75 185 ALA A CA 1
ATOM 1395 C C . ALA A 1 185 ? -5.690 7.013 -12.158 1.00 85.75 185 ALA A C 1
ATOM 1397 O O . ALA A 1 185 ? -5.979 8.023 -12.792 1.00 85.75 185 ALA A O 1
ATOM 1398 N N . SER A 1 186 ? -4.961 6.031 -12.698 1.00 84.81 186 SER A N 1
ATOM 1399 C CA . SER A 1 186 ? -4.423 6.038 -14.073 1.00 84.81 186 SER A CA 1
ATOM 1400 C C . SER A 1 186 ? -5.397 5.524 -15.148 1.00 84.81 186 SER A C 1
ATOM 1402 O O . SER A 1 186 ? -5.015 5.293 -16.299 1.00 84.81 186 SER A O 1
ATOM 1404 N N . THR A 1 187 ? -6.671 5.348 -14.800 1.00 86.69 187 THR A N 1
ATOM 1405 C CA . THR A 1 187 ? -7.736 4.809 -15.661 1.00 86.69 187 THR A CA 1
ATOM 1406 C C . THR A 1 187 ? -7.514 3.372 -16.145 1.00 86.69 187 THR A C 1
ATOM 1408 O O . THR A 1 187 ? -8.001 2.961 -17.202 1.00 86.69 187 THR A O 1
ATOM 1411 N N . SER A 1 188 ? -6.760 2.580 -15.381 1.00 86.94 188 SER A N 1
ATOM 1412 C CA . SER A 1 188 ? -6.436 1.200 -15.736 1.00 86.94 188 SER A CA 1
ATOM 1413 C C . SER A 1 188 ? -7.589 0.246 -15.429 1.00 86.94 188 SER A C 1
ATOM 1415 O O . SER A 1 188 ? -8.047 0.145 -14.289 1.00 86.94 188 SER A O 1
ATOM 1417 N N . LEU A 1 189 ? -7.995 -0.549 -16.424 1.00 87.81 189 LEU A N 1
ATOM 1418 C CA . LEU A 1 189 ? -8.969 -1.633 -16.231 1.00 87.81 189 LEU A CA 1
ATOM 1419 C C . LEU A 1 189 ? -8.461 -2.705 -15.260 1.00 87.81 189 LEU A C 1
ATOM 1421 O O . LEU A 1 189 ? -9.255 -3.333 -14.564 1.00 87.81 189 LEU A O 1
ATOM 1425 N N . HIS A 1 190 ? -7.140 -2.886 -15.175 1.00 90.31 190 HIS A N 1
ATOM 1426 C CA . HIS A 1 190 ? -6.540 -3.821 -14.230 1.00 90.31 190 HIS A CA 1
ATOM 1427 C C . HIS A 1 190 ? -6.920 -3.477 -12.784 1.00 90.31 190 HIS A C 1
ATOM 1429 O O . HIS A 1 190 ? -7.280 -4.380 -12.040 1.00 90.31 190 HIS A O 1
ATOM 1435 N N . GLY A 1 191 ? -6.930 -2.192 -12.403 1.00 89.69 191 GLY A N 1
ATOM 1436 C CA . GLY A 1 191 ? -7.291 -1.776 -11.042 1.00 89.69 191 GLY A CA 1
ATOM 1437 C C . GLY A 1 191 ? -8.741 -2.109 -10.675 1.00 89.69 191 GLY A C 1
ATOM 1438 O O . GLY A 1 191 ? -9.016 -2.526 -9.551 1.00 89.69 191 GLY A O 1
ATOM 1439 N N . TRP A 1 192 ? -9.658 -2.009 -11.643 1.00 90.50 192 TRP A N 1
ATOM 1440 C CA . TRP A 1 192 ? -11.069 -2.374 -11.475 1.00 90.50 192 TRP A CA 1
ATOM 1441 C C . TRP A 1 192 ? -11.280 -3.881 -11.313 1.00 90.50 192 TRP A C 1
ATOM 1443 O O . TRP A 1 192 ? -12.030 -4.319 -10.441 1.00 90.50 192 TRP A O 1
ATOM 1453 N N . VAL A 1 193 ? -10.590 -4.686 -12.121 1.00 92.19 193 VAL A N 1
ATOM 1454 C CA . VAL A 1 193 ? -10.618 -6.148 -11.970 1.00 92.19 193 VAL A CA 1
ATOM 1455 C C . VAL A 1 193 ? -9.986 -6.547 -10.636 1.00 92.19 193 VAL A C 1
ATOM 1457 O O . VAL A 1 193 ? -10.549 -7.354 -9.898 1.00 92.19 193 VAL A O 1
ATOM 1460 N N . TRP A 1 194 ? -8.857 -5.927 -10.288 1.00 93.75 194 TRP A N 1
ATOM 1461 C CA . TRP A 1 194 ? -8.133 -6.172 -9.047 1.00 93.75 194 TRP A CA 1
ATOM 1462 C C . TRP A 1 194 ? -9.020 -5.946 -7.818 1.00 93.75 194 TRP A C 1
ATOM 1464 O O . TRP A 1 194 ? -9.116 -6.835 -6.972 1.00 93.75 194 TRP A O 1
ATOM 1474 N N . ILE A 1 195 ? -9.731 -4.812 -7.732 1.00 92.88 195 ILE A N 1
ATOM 1475 C CA . ILE A 1 195 ? -10.584 -4.521 -6.568 1.00 92.88 195 ILE A CA 1
ATOM 1476 C C . ILE A 1 195 ? -11.769 -5.480 -6.454 1.00 92.88 195 ILE A C 1
ATOM 1478 O O . ILE A 1 195 ? -12.119 -5.867 -5.342 1.00 92.88 195 ILE A O 1
ATOM 1482 N N . ALA A 1 196 ? -12.354 -5.926 -7.570 1.00 93.12 196 ALA A N 1
ATOM 1483 C CA . ALA A 1 196 ? -13.443 -6.900 -7.536 1.00 93.12 196 ALA A CA 1
ATOM 1484 C C . ALA A 1 196 ? -12.996 -8.213 -6.869 1.00 93.12 196 ALA A C 1
ATOM 1486 O O . ALA A 1 196 ? -13.638 -8.690 -5.930 1.00 93.12 196 ALA A O 1
ATOM 1487 N N . PHE A 1 197 ? -11.849 -8.757 -7.286 1.00 94.19 197 PHE A N 1
ATOM 1488 C CA . PHE A 1 197 ? -11.295 -9.966 -6.674 1.00 94.19 197 PHE A CA 1
ATOM 1489 C C . PHE A 1 197 ? -10.774 -9.726 -5.254 1.00 94.19 197 PHE A C 1
ATOM 1491 O O . PHE A 1 197 ? -10.949 -10.592 -4.396 1.00 94.19 197 PHE A O 1
ATOM 1498 N N . ALA A 1 198 ? -10.207 -8.552 -4.964 1.00 92.88 198 ALA A N 1
ATOM 1499 C CA . ALA A 1 198 ? -9.780 -8.200 -3.613 1.00 92.88 198 ALA A CA 1
ATOM 1500 C C . ALA A 1 198 ? -10.968 -8.133 -2.636 1.00 92.88 198 ALA A C 1
ATOM 1502 O O . ALA A 1 198 ? -10.858 -8.615 -1.507 1.00 92.88 198 ALA A O 1
ATOM 1503 N N . LEU A 1 199 ? -12.125 -7.613 -3.062 1.00 93.56 199 LEU A N 1
ATOM 1504 C CA . LEU A 1 199 ? -13.348 -7.596 -2.252 1.00 93.56 199 LEU A CA 1
ATOM 1505 C C . LEU A 1 199 ? -13.879 -9.011 -1.998 1.00 93.56 199 LEU A C 1
ATOM 1507 O O . LEU A 1 199 ? -14.185 -9.348 -0.854 1.00 93.56 199 LEU A O 1
ATOM 1511 N N . LEU A 1 200 ? -13.924 -9.865 -3.026 1.00 94.12 200 LEU A N 1
ATOM 1512 C CA . LEU A 1 200 ? -14.312 -11.273 -2.872 1.00 94.12 200 LEU A CA 1
ATOM 1513 C C . LEU A 1 200 ? -13.375 -12.019 -1.910 1.00 94.12 200 LEU A C 1
ATOM 1515 O O . LEU A 1 200 ? -13.838 -12.701 -0.992 1.00 94.12 200 LEU A O 1
ATOM 1519 N N . GLY A 1 201 ? -12.063 -11.834 -2.071 1.00 92.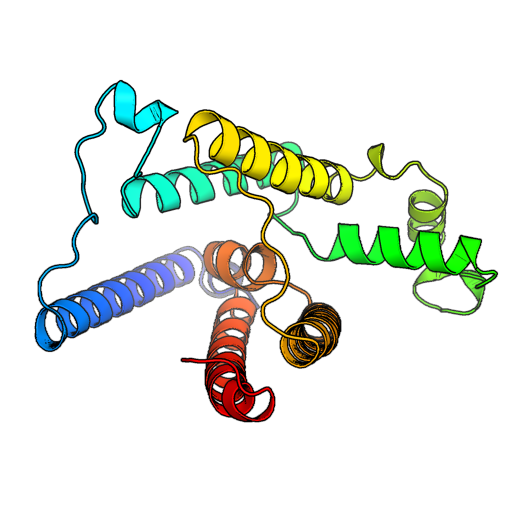62 201 GLY A N 1
ATOM 1520 C CA . GLY A 1 201 ? -11.053 -12.383 -1.167 1.00 92.62 201 GLY A CA 1
ATOM 1521 C C . GLY A 1 201 ? -11.202 -11.861 0.263 1.00 92.62 201 GLY A C 1
ATOM 1522 O O . GLY A 1 201 ? -11.073 -12.632 1.212 1.00 92.62 201 GLY A O 1
ATOM 1523 N N . THR A 1 202 ? -11.559 -10.585 0.435 1.00 92.88 202 THR A N 1
ATOM 1524 C CA . THR A 1 202 ? -11.818 -9.988 1.756 1.00 92.88 202 THR A CA 1
ATOM 1525 C C . THR A 1 202 ? -13.033 -10.620 2.431 1.00 92.88 202 THR A C 1
ATOM 1527 O O . THR A 1 202 ? -12.950 -10.989 3.602 1.00 92.88 202 THR A O 1
ATOM 1530 N N . ILE A 1 203 ? -14.142 -10.812 1.706 1.00 92.81 203 ILE A N 1
ATOM 1531 C CA . ILE A 1 203 ? -15.346 -11.478 2.234 1.00 92.81 203 ILE A CA 1
ATOM 1532 C C . ILE A 1 203 ? -15.006 -12.894 2.708 1.00 92.81 203 ILE A C 1
ATOM 1534 O O . ILE A 1 203 ? -15.403 -13.299 3.805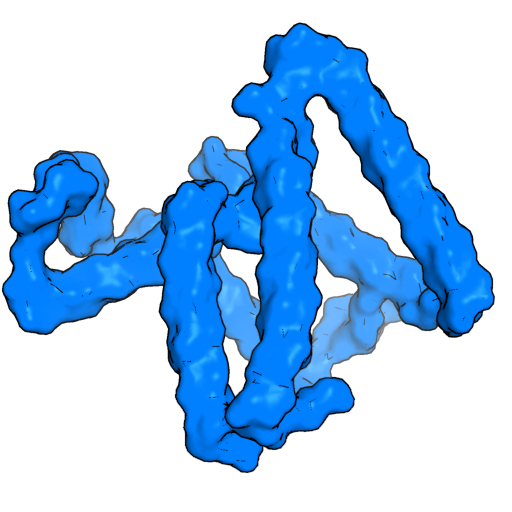 1.00 92.81 203 ILE A O 1
ATOM 1538 N N . LEU A 1 204 ? -14.246 -13.639 1.903 1.00 92.62 204 LEU A N 1
ATOM 1539 C CA . LEU A 1 204 ? -13.789 -14.973 2.273 1.00 92.62 204 LEU A CA 1
ATOM 1540 C C . LEU A 1 204 ? -12.876 -14.926 3.508 1.00 92.62 204 LEU A C 1
ATOM 1542 O O . LEU A 1 204 ? -13.103 -15.671 4.457 1.00 92.62 204 LEU A O 1
ATOM 1546 N N . GLY A 1 205 ? -11.901 -14.016 3.540 1.00 90.00 205 GLY A N 1
ATOM 1547 C CA . GLY A 1 205 ? -10.982 -13.844 4.667 1.00 90.00 205 GLY A CA 1
ATOM 1548 C C . GLY A 1 205 ? -11.695 -13.525 5.984 1.00 90.00 205 GLY A C 1
ATOM 1549 O O . GLY A 1 205 ? -11.384 -14.128 7.012 1.00 90.00 205 GLY A O 1
ATOM 1550 N N . VAL A 1 206 ? -12.707 -12.651 5.955 1.00 90.25 206 VAL A N 1
ATOM 1551 C CA . VAL A 1 206 ? -13.543 -12.341 7.130 1.00 90.25 206 VAL A CA 1
ATOM 1552 C C . VAL A 1 206 ? -14.319 -13.575 7.599 1.00 90.25 206 VAL A C 1
ATOM 1554 O O . VAL A 1 206 ? -14.388 -13.829 8.797 1.00 90.25 206 VAL A O 1
ATOM 1557 N N . ARG A 1 207 ? -14.852 -14.401 6.690 1.00 88.12 207 ARG A N 1
ATOM 1558 C CA . ARG A 1 207 ? -15.529 -15.655 7.078 1.00 88.12 207 ARG A CA 1
ATOM 1559 C C . ARG A 1 207 ? -14.563 -16.671 7.696 1.00 88.12 207 ARG A C 1
ATOM 1561 O O . ARG A 1 207 ? -14.885 -17.287 8.714 1.00 88.12 207 ARG A O 1
ATOM 1568 N N . LEU A 1 208 ? -13.366 -16.806 7.123 1.00 88.88 208 LEU A N 1
ATOM 1569 C CA . LEU A 1 208 ? -12.323 -17.723 7.600 1.00 88.88 208 LEU A CA 1
ATOM 1570 C C . LEU A 1 208 ? -11.704 -17.289 8.938 1.00 88.88 208 LEU A C 1
ATOM 1572 O O . LEU A 1 208 ? -11.109 -18.113 9.629 1.00 88.88 208 LEU A O 1
ATOM 1576 N N . ARG A 1 209 ? -11.882 -16.029 9.354 1.00 86.25 209 ARG A N 1
ATOM 1577 C CA . ARG A 1 209 ? -11.414 -15.499 10.646 1.00 86.25 209 ARG A CA 1
ATOM 1578 C C . ARG A 1 209 ? -11.924 -16.309 11.846 1.00 86.25 209 ARG A C 1
ATOM 1580 O O . ARG A 1 209 ? -11.183 -16.513 12.810 1.00 86.25 209 ARG A O 1
ATOM 1587 N N . SER A 1 210 ? -13.142 -16.842 11.743 1.00 84.75 210 SER A N 1
ATOM 1588 C CA . SER A 1 210 ? -13.750 -17.721 12.752 1.00 84.75 210 SER A CA 1
ATOM 1589 C C . SER A 1 210 ? -12.941 -19.002 13.013 1.00 84.75 210 SER A C 1
ATOM 1591 O O . SER A 1 210 ? -12.855 -19.444 14.159 1.00 84.75 210 SER A O 1
ATOM 1593 N N . LEU A 1 211 ? -12.254 -19.547 11.999 1.00 85.38 211 LEU A N 1
ATOM 1594 C CA . LEU A 1 211 ? -11.406 -20.744 12.125 1.00 85.38 211 LEU A CA 1
ATOM 1595 C C . LEU A 1 211 ? -10.225 -20.526 13.079 1.00 85.38 211 LEU A C 1
ATOM 1597 O O . LEU A 1 211 ? -9.744 -21.461 13.718 1.00 85.38 211 LEU A O 1
ATOM 1601 N N . PHE A 1 212 ? -9.779 -19.278 13.215 1.00 84.88 212 PHE A N 1
ATOM 1602 C CA . PHE A 1 212 ? -8.692 -18.893 14.112 1.00 84.88 212 PHE A CA 1
ATOM 1603 C C . PHE A 1 212 ? -9.185 -18.406 15.481 1.00 84.88 212 PHE A C 1
ATOM 1605 O O . PHE A 1 212 ? -8.372 -17.962 16.292 1.00 84.88 212 PHE A O 1
ATOM 1612 N N . GLN A 1 213 ? -10.490 -18.521 15.763 1.00 80.69 213 GLN A N 1
ATOM 1613 C CA . GLN A 1 213 ? -11.135 -18.038 16.992 1.00 80.69 213 GLN A CA 1
ATOM 1614 C C . GLN A 1 213 ? -10.904 -16.544 17.249 1.00 80.69 213 GLN A C 1
ATOM 1616 O O . GLN A 1 213 ? -10.749 -16.096 18.384 1.00 80.69 213 GLN A O 1
ATOM 1621 N N . LEU A 1 214 ? -10.845 -15.768 16.171 1.00 77.19 214 LEU A N 1
ATOM 1622 C CA . LEU A 1 214 ? -10.783 -14.318 16.231 1.00 77.19 214 LEU A CA 1
ATOM 1623 C C . LEU A 1 214 ? -12.212 -13.767 16.215 1.00 77.19 214 LEU A C 1
ATOM 1625 O O . LEU A 1 214 ? -13.022 -14.190 15.393 1.00 77.19 214 LEU A O 1
ATOM 1629 N N . ALA A 1 215 ? -12.513 -12.820 17.105 1.00 71.12 215 ALA A N 1
ATOM 1630 C CA . ALA A 1 215 ? -13.793 -12.116 17.089 1.00 71.12 215 ALA A CA 1
ATOM 1631 C C . ALA A 1 215 ? -13.944 -11.285 15.799 1.00 71.12 215 ALA A C 1
ATOM 1633 O O . ALA A 1 215 ? -12.940 -10.783 15.261 1.00 71.12 215 ALA A O 1
ATOM 1634 N N . ASN A 1 216 ? -15.191 -11.176 15.330 1.00 57.16 216 ASN A N 1
ATOM 1635 C CA . ASN A 1 216 ? -15.617 -10.252 14.277 1.00 57.16 216 ASN A CA 1
ATOM 1636 C C . ASN A 1 216 ? -16.022 -8.913 14.882 1.00 57.16 216 ASN A C 1
ATOM 1638 O O . ASN A 1 216 ? -16.655 -8.940 15.960 1.00 57.16 216 ASN A O 1
#

Radius of gyration: 20.39 Å; chains: 1; bounding box: 54×44×48 Å

pLDDT: mean 88.35, std 6.3, range [57.16, 96.31]

Sequence (216 aa):
VSLIALWGWGGAALQLGLLGLLGLGLWRWQTYVWGMPSGLIQRPTWRSLFYGPWSLVTGAMALALLNTLTLLLAGRPWGVTWGFTLWSAKLATLLGWNPTSSEFWSQESILEVLQASVFADVTSVMNFGIVLGAALAAAIAGQLTVRQPPSRRAVLAALIGGLLMGYGAWLAFGCNVGAYFSGIASTSLHGWVWIAFALLGTILGVRLRSLFQLAN

Foldseek 3Di:
DFQCVVPNVVLVVVLVVVVVVVVVVVQVVCCVPPNHDPQQDDDDDPCCVQQDDHGPVRVVVVLVVVQVVCCVPVVAGQAQLVLVVLVVVLVVVVVPDDLCVDPVSVDPVNVVVSPDDLCVDPNSVVNVVVVVVVQVSCVSNVNNDDDDQPDPLSVVLCVVVVVCQSVCCVVLVGDCRRLQVVCSVRRHPSNVVVVVVVVVVVVVSVVCCVVSVDDD

Secondary structure (DSSP, 8-state):
-BHHHHHHHHHHHHHHHHHHHHHHHHHHHHHHHH-SPTTSS-PPPHHHHHH-PPPHHHHHHHHHHHHHHHHHHHSS----HHHHHHHHHHHHHHTT--GGGSTTTTSHHHHHHHHS-TTTSHHHHHHHHHHHHHHHHHHHTT-------S-HHHHHHHHHHHHHHHHHHHHTT--IIIIIIIHHHTTBHHHHHHHHHHHHHHHHHHHHGGGGT---